Protein AF-A0A8S2MRS7-F1 (afdb_monomer_lite)

Secondary structure (DSSP, 8-state):
-PPP-------S------S--GGGGSEEEEEPTT--SHHHHHHHHHHHHHTT----EEEE-GGGBSSTT---B-TTT-HHHHHHHGGGGGS----S-STHHHHHHHHHHHHHHHHHHHHGGG--EEE-SEETTEE-S-TTTEEEEE----BSSTTHHHHHHHHHHHHHHTT-SEEE-BTT-SB--GGG-TTSS-HHHHHHHHHHHHHSSSEEE--TT---GGGT-HHHHHHHHHHHHHHHHHHHHHHHHHHHHHHHT---SS---SS------SS--EEEEEEETTEEEEEEE---S-HHHHHHHHHTT-

Radius of gyration: 21.1 Å; chains: 1; bounding box: 66×52×49 Å

Foldseek 3Di:
DDDDDDDDPDDDDPDPFQLFALLQLAEEEEQDPVAQAPVSVVVVCVVCVVLVADHSYYHYPQSQAPDRPPLHGDCVHYPVVNVLSVVVVVDDDDDDDDDPPVCQAVVLVVVQVVQCVRVNSNGADEEACDDPLDGDYDLLGHLEYENDFFALDLCRVLSQVVSQQSSQVVLRAFYAYAQSGAHACVVCDQQSHPLVSNLLSLLVQLLGLYHYHHHPSDCDQPVHHSVSSVSSRVSSVVSVVCSVVSRVSSSVCSVVVPGYPQHDDPDDDSDDDPPDFDQDFADDDPDTHGDGDHDDPPPVVVVVVVVVRD

Sequence (310 aa):
MQRLFILFCFFGQSLSSVPYAEWAHYHMVWLHNSHTNQADIQAMVNSYLENRISVGIVNIDFRWETNVNTFMFNPTGFLSAKEKLDEFRQKEVLDPEVTWLKSRTAYYNDSFQILRQLVGEEALIMSRPVDYDLDFSPHDIVFIGWVGDQRGTYDGPRKALRYMLESGRRHYVGFGSDIGGYDTDPNAGPLGRTKELFLRWTAVGALSSFMENSGDGEHFPWKFDKETTDIYRSWVNLRYTLVPYLYSEGTKVAIYRNGTLMQPCGDTEVLFSYAYFLPMLSKSGKNWRLIAIYRNDNRALNRRLIADFL

Structure (mmCIF, N/CA/C/O backbone):
data_AF-A0A8S2MRS7-F1
#
_entry.id   AF-A0A8S2MRS7-F1
#
loop_
_atom_site.group_PDB
_atom_site.id
_atom_site.type_symbol
_atom_site.label_atom_id
_atom_site.label_alt_id
_atom_site.label_comp_id
_atom_site.label_asym_id
_atom_site.label_entity_id
_atom_site.label_seq_id
_atom_site.pdbx_PDB_ins_code
_atom_site.Cartn_x
_atom_site.Cartn_y
_atom_site.Cartn_z
_atom_site.occupancy
_atom_site.B_iso_or_equiv
_atom_site.auth_seq_id
_atom_site.auth_comp_id
_atom_site.auth_asym_id
_atom_site.auth_atom_id
_atom_site.pdbx_PDB_model_num
ATOM 1 N N . MET A 1 1 ? -45.298 4.715 10.116 1.00 41.78 1 MET A N 1
ATOM 2 C CA . MET A 1 1 ? -43.874 4.739 10.521 1.00 41.78 1 MET A CA 1
ATOM 3 C C . MET A 1 1 ? -43.543 6.130 11.026 1.00 41.78 1 MET A C 1
ATOM 5 O O . MET A 1 1 ? -43.578 7.061 10.233 1.00 41.78 1 MET A O 1
ATOM 9 N N . GLN A 1 2 ? -43.275 6.289 12.320 1.00 30.81 2 GLN A N 1
ATOM 10 C CA . GLN A 1 2 ? -42.754 7.550 12.851 1.00 30.81 2 GLN A CA 1
ATOM 11 C C . GLN A 1 2 ? -41.251 7.605 12.552 1.00 30.81 2 GLN A C 1
ATOM 13 O O . GLN A 1 2 ? -40.520 6.680 12.899 1.00 30.81 2 GLN A O 1
ATOM 18 N N . ARG A 1 3 ? -40.801 8.644 11.842 1.00 39.28 3 ARG A N 1
ATOM 19 C CA . ARG A 1 3 ? -39.374 8.925 11.647 1.00 39.28 3 ARG A CA 1
ATOM 20 C C . ARG A 1 3 ? -38.951 9.891 12.745 1.00 39.28 3 ARG A C 1
ATOM 22 O O . ARG A 1 3 ? -39.481 10.995 12.818 1.00 39.28 3 ARG A O 1
ATOM 29 N N . LEU A 1 4 ? -38.037 9.451 13.603 1.00 30.78 4 LEU A N 1
ATOM 30 C CA . LEU A 1 4 ? -37.437 10.280 14.639 1.00 30.78 4 LEU A CA 1
ATOM 31 C C . LEU A 1 4 ? -36.298 11.086 14.007 1.00 30.78 4 LEU A C 1
ATOM 33 O O . LEU A 1 4 ? -35.340 10.510 13.496 1.00 30.78 4 LEU A O 1
ATOM 37 N N . PHE A 1 5 ? -36.428 12.408 14.013 1.00 30.70 5 PHE A N 1
ATOM 38 C CA . PHE A 1 5 ? -35.378 13.338 13.609 1.00 30.70 5 PHE A CA 1
ATOM 39 C C . PHE A 1 5 ? -34.823 13.955 14.895 1.00 30.70 5 PHE A C 1
ATOM 41 O O . PHE A 1 5 ? -35.538 14.693 15.571 1.00 30.70 5 PHE A O 1
ATOM 48 N N . ILE A 1 6 ? -33.592 13.609 15.277 1.00 41.16 6 ILE A N 1
ATOM 49 C CA . ILE A 1 6 ? -32.919 14.214 16.435 1.00 41.16 6 ILE A CA 1
ATOM 50 C C . ILE A 1 6 ? -31.916 15.228 15.895 1.00 41.16 6 ILE A C 1
ATOM 52 O O . ILE A 1 6 ? -30.893 14.857 15.324 1.00 41.16 6 ILE A O 1
ATOM 56 N N . LEU A 1 7 ? -32.230 16.512 16.055 1.00 33.16 7 LEU A N 1
ATOM 57 C CA . LEU A 1 7 ? -31.277 17.592 15.841 1.00 33.16 7 LEU A CA 1
ATOM 58 C C . LEU A 1 7 ? -30.390 17.679 17.088 1.00 33.16 7 LEU A C 1
ATOM 60 O O . LEU A 1 7 ? -30.849 18.104 18.146 1.00 33.16 7 LEU A O 1
ATOM 64 N N . PHE A 1 8 ? -29.133 17.255 16.984 1.00 41.81 8 PHE A N 1
ATOM 65 C CA . PHE A 1 8 ? -28.161 17.480 18.048 1.00 41.81 8 PHE A CA 1
ATOM 66 C C . PHE A 1 8 ? -27.574 18.889 17.908 1.00 41.81 8 PHE A C 1
ATOM 68 O O . PHE A 1 8 ? -26.705 19.131 17.075 1.00 41.81 8 PHE A O 1
ATOM 75 N N . CYS A 1 9 ? -28.044 19.827 18.732 1.00 36.25 9 CYS A N 1
ATOM 76 C CA . CYS A 1 9 ? -27.357 21.099 18.951 1.00 36.25 9 CYS A CA 1
ATOM 77 C C . CYS A 1 9 ? -26.198 20.859 19.927 1.00 36.25 9 CYS A C 1
ATOM 79 O O . CYS A 1 9 ? -26.376 20.940 21.142 1.00 36.25 9 CYS A O 1
ATOM 81 N N . PHE A 1 10 ? -25.017 20.514 19.411 1.00 38.84 10 PHE A N 1
ATOM 82 C CA . PHE A 1 10 ? -23.817 20.415 20.239 1.00 38.84 10 PHE A CA 1
ATOM 83 C C . PHE A 1 10 ? -23.319 21.820 20.591 1.00 38.84 10 PHE A C 1
ATOM 85 O O . PHE A 1 10 ? -22.721 22.510 19.768 1.00 38.84 10 PHE A O 1
ATOM 92 N N . PHE A 1 11 ? -23.542 22.242 21.834 1.00 45.84 11 PHE A N 1
ATOM 93 C CA . PHE A 1 11 ? -22.771 23.327 22.431 1.00 45.84 11 PHE A CA 1
ATOM 94 C C . PHE A 1 11 ? -21.402 22.769 22.828 1.00 45.84 11 PHE A C 1
ATOM 96 O O . PHE A 1 11 ? -21.288 22.086 23.838 1.00 45.84 11 PHE A O 1
ATOM 103 N N . GLY A 1 12 ? -20.393 23.019 21.987 1.00 44.94 12 GLY A N 1
ATOM 104 C CA . GLY A 1 12 ? -18.966 23.047 22.328 1.00 44.94 12 GLY A CA 1
ATOM 105 C C . GLY A 1 12 ? -18.458 22.074 23.398 1.00 44.94 12 GLY A C 1
ATOM 106 O O . GLY A 1 12 ? -17.788 22.506 24.329 1.00 44.94 12 GLY A O 1
ATOM 107 N N . GLN A 1 13 ? -18.717 20.775 23.263 1.00 41.88 13 GLN A N 1
ATOM 108 C CA . GLN A 1 13 ? -17.771 19.776 23.753 1.00 41.88 13 GLN A CA 1
ATOM 109 C C . GLN A 1 13 ? -16.940 19.350 22.551 1.00 41.88 13 GLN A C 1
ATOM 111 O O . GLN A 1 13 ? -17.507 18.941 21.535 1.00 41.88 13 GLN A O 1
ATOM 116 N N . SER A 1 14 ? -15.612 19.468 22.636 1.00 46.75 14 SER A N 1
ATOM 117 C CA . SER A 1 14 ? -14.754 18.791 21.669 1.00 46.75 14 SER A CA 1
ATOM 118 C C . SER A 1 14 ? -15.032 17.300 21.823 1.00 46.75 14 SER A C 1
ATOM 120 O O . SER A 1 14 ? -14.690 16.707 22.848 1.00 46.75 14 SER A O 1
ATOM 122 N N . LEU A 1 15 ? -15.705 16.702 20.842 1.00 49.03 15 LEU A N 1
ATOM 123 C CA . LEU A 1 15 ? -15.720 15.251 20.725 1.00 49.03 15 LEU A CA 1
ATOM 124 C C . LEU A 1 15 ? -14.259 14.801 20.743 1.00 49.03 15 LEU A C 1
ATOM 126 O O . LEU A 1 15 ? -13.426 15.424 20.081 1.00 49.03 15 LEU A O 1
ATOM 130 N N . SER A 1 16 ? -13.943 13.774 21.534 1.00 52.25 16 SER A N 1
ATOM 131 C CA . SER A 1 16 ? -12.617 13.170 21.478 1.00 52.25 16 SER A CA 1
ATOM 132 C C . SER A 1 16 ? -12.327 12.823 20.022 1.00 52.25 16 SER A C 1
ATOM 134 O O . SER A 1 16 ? -13.143 12.177 19.357 1.00 52.25 16 SER A O 1
ATOM 136 N N . SER A 1 17 ? -11.194 13.299 19.542 1.00 57.75 17 SER A N 1
ATOM 137 C CA . SER A 1 17 ? -10.612 12.951 18.257 1.00 57.75 17 SER A CA 1
ATOM 138 C C . SER A 1 17 ? -10.662 11.443 18.015 1.00 57.75 17 SER A C 1
ATOM 140 O O . SER A 1 17 ? -10.434 10.621 18.906 1.00 57.75 17 SER A O 1
ATOM 142 N N . VAL A 1 18 ? -11.007 11.061 16.789 1.00 60.56 18 VAL A N 1
ATOM 143 C CA . VAL A 1 18 ? -10.977 9.656 16.393 1.00 60.56 18 VAL A CA 1
ATOM 144 C C . VAL A 1 18 ? -9.506 9.259 16.232 1.00 60.56 18 VAL A C 1
ATOM 146 O O . VAL A 1 18 ? -8.784 9.946 15.514 1.00 60.56 18 VAL A O 1
ATOM 149 N N . PRO A 1 19 ? -9.036 8.147 16.821 1.00 70.00 19 PRO A N 1
ATOM 150 C CA . PRO A 1 19 ? -7.633 7.736 16.736 1.00 70.00 19 PRO A CA 1
ATOM 151 C C . PRO A 1 19 ? -7.259 7.145 15.361 1.00 70.00 19 PRO A C 1
ATOM 153 O O . PRO A 1 19 ? -6.321 6.365 15.252 1.00 70.00 19 PRO A O 1
ATOM 156 N N . TYR A 1 20 ? -8.009 7.471 14.310 1.00 80.00 20 TYR A N 1
ATOM 157 C CA . TYR A 1 20 ? -7.933 6.840 13.002 1.00 80.00 20 TYR A CA 1
ATOM 158 C C . TYR A 1 20 ? -7.981 7.907 11.914 1.00 80.00 20 TYR A C 1
ATOM 160 O O . TYR A 1 20 ? -8.897 8.727 11.908 1.00 80.00 20 TYR A O 1
ATOM 168 N N . ALA A 1 21 ? -7.007 7.881 11.009 1.00 84.88 21 ALA A N 1
ATOM 169 C CA . ALA A 1 21 ? -6.818 8.904 9.992 1.00 84.88 21 ALA A CA 1
ATOM 170 C C . ALA A 1 21 ? -7.412 8.493 8.638 1.00 84.88 21 ALA A C 1
ATOM 172 O O . ALA A 1 21 ? -7.187 7.379 8.164 1.00 84.88 21 ALA A O 1
ATOM 173 N N . GLU A 1 22 ? -8.131 9.406 7.978 1.00 87.44 22 GLU A N 1
ATOM 174 C CA . GLU A 1 22 ? -8.693 9.169 6.637 1.00 87.44 22 GLU A CA 1
ATOM 175 C C . GLU A 1 22 ? -7.591 8.942 5.602 1.00 87.44 22 GLU A C 1
ATOM 177 O O . GLU A 1 22 ? -7.686 8.034 4.769 1.00 87.44 22 GLU A O 1
ATOM 182 N N . TRP A 1 23 ? -6.512 9.727 5.693 1.00 87.44 23 TRP A N 1
ATOM 183 C CA . TRP A 1 23 ? -5.415 9.685 4.731 1.00 87.44 23 TRP A CA 1
ATOM 184 C C . TRP A 1 23 ? -4.724 8.324 4.682 1.00 87.44 23 TRP A C 1
ATOM 186 O O . TRP A 1 23 ? -4.182 7.978 3.638 1.00 87.44 23 TRP A O 1
ATOM 196 N N . ALA A 1 24 ? -4.823 7.516 5.744 1.00 88.50 24 ALA A N 1
ATOM 197 C CA . ALA A 1 24 ? -4.295 6.153 5.820 1.00 88.50 24 ALA A CA 1
ATOM 198 C C . ALA A 1 24 ? -4.874 5.218 4.743 1.00 88.50 24 ALA A C 1
ATOM 200 O O . ALA A 1 24 ? -4.333 4.147 4.461 1.00 88.50 24 ALA A O 1
ATOM 201 N N . HIS A 1 25 ? -5.990 5.621 4.132 1.00 91.19 25 HIS A N 1
ATOM 202 C CA . HIS A 1 25 ? -6.618 4.904 3.041 1.00 91.19 25 HIS A CA 1
ATOM 203 C C . HIS A 1 25 ? -6.275 5.430 1.653 1.00 91.19 25 HIS A C 1
ATOM 205 O O . HIS A 1 25 ? -6.741 4.839 0.676 1.00 91.19 25 HIS A O 1
ATOM 211 N N . TYR A 1 26 ? -5.487 6.489 1.517 1.00 91.38 26 TYR A N 1
ATOM 212 C CA . TYR A 1 26 ? -5.070 6.949 0.202 1.00 91.38 26 TYR A CA 1
ATOM 213 C C . TYR A 1 26 ? -4.056 6.010 -0.444 1.00 91.38 26 TYR A C 1
ATOM 215 O O . TYR A 1 26 ? -3.472 5.134 0.191 1.00 91.38 26 TYR A O 1
ATOM 223 N N . HIS A 1 27 ? -3.893 6.175 -1.754 1.00 94.88 27 HIS A N 1
ATOM 224 C CA . HIS A 1 27 ? -2.891 5.446 -2.509 1.00 94.88 27 HIS A CA 1
ATOM 225 C C . HIS A 1 27 ? -1.489 5.859 -2.040 1.00 94.88 27 HIS A C 1
ATOM 227 O O . HIS A 1 27 ? -1.129 7.042 -2.094 1.00 94.88 27 HIS A O 1
ATOM 233 N N . MET A 1 28 ? -0.735 4.869 -1.572 1.00 93.38 28 MET A N 1
ATOM 234 C CA . MET A 1 28 ? 0.630 5.001 -1.089 1.00 93.38 28 MET A CA 1
ATOM 235 C C . MET A 1 28 ? 1.618 4.547 -2.157 1.00 93.38 28 MET A C 1
ATOM 237 O O . MET A 1 28 ? 1.405 3.549 -2.847 1.00 93.38 28 MET A O 1
ATOM 241 N N . VAL A 1 29 ? 2.705 5.293 -2.291 1.00 89.56 29 VAL A N 1
ATOM 242 C CA . VAL A 1 29 ? 3.812 4.954 -3.182 1.00 89.56 29 VAL A CA 1
ATOM 243 C C . VAL A 1 29 ? 5.098 5.000 -2.384 1.00 89.56 29 VAL A C 1
ATOM 245 O O . VAL A 1 29 ? 5.305 5.910 -1.582 1.00 89.56 29 VAL A O 1
ATOM 248 N N . TRP A 1 30 ? 5.954 4.014 -2.584 1.00 90.44 30 TRP A N 1
ATOM 249 C CA . TRP A 1 30 ? 7.210 3.915 -1.862 1.00 90.44 30 TRP A CA 1
ATOM 250 C C . TRP A 1 30 ? 8.374 4.387 -2.723 1.00 90.44 30 TRP A C 1
ATOM 252 O O . TRP A 1 30 ? 8.488 4.020 -3.895 1.00 90.44 30 TRP A O 1
ATOM 262 N N . LEU A 1 31 ? 9.227 5.220 -2.130 1.00 82.25 31 LEU A N 1
ATOM 263 C CA . LEU A 1 31 ? 10.460 5.669 -2.751 1.00 82.25 31 LEU A CA 1
ATOM 264 C C . LEU A 1 31 ? 11.511 4.567 -2.622 1.00 82.25 31 LEU A C 1
ATOM 266 O O . LEU A 1 31 ? 11.910 4.224 -1.511 1.00 82.25 31 LEU A O 1
ATOM 270 N N . HIS A 1 32 ? 11.988 4.049 -3.754 1.00 85.56 32 HIS A N 1
ATOM 271 C CA . HIS A 1 32 ? 12.956 2.962 -3.730 1.00 85.56 32 HIS A CA 1
ATOM 272 C C . HIS A 1 32 ? 14.267 3.350 -3.037 1.00 85.56 32 HIS A C 1
ATOM 274 O O . HIS A 1 32 ? 14.761 4.458 -3.202 1.00 85.56 32 HIS A O 1
ATOM 280 N N . ASN A 1 33 ? 14.872 2.408 -2.309 1.00 81.19 33 ASN A N 1
ATOM 281 C CA . ASN A 1 33 ? 16.068 2.605 -1.475 1.00 81.19 33 ASN A CA 1
ATOM 282 C C . ASN A 1 33 ? 17.327 3.125 -2.196 1.00 81.19 33 ASN A C 1
ATOM 284 O O . ASN A 1 33 ? 18.303 3.508 -1.543 1.00 81.19 33 ASN A O 1
ATOM 288 N N . SER A 1 34 ? 17.333 3.115 -3.531 1.00 81.50 34 SER A N 1
ATOM 289 C CA . SER A 1 34 ? 18.362 3.751 -4.368 1.00 81.50 34 SER A CA 1
ATOM 290 C C . SER A 1 34 ? 18.188 5.264 -4.510 1.00 81.50 34 SER A C 1
ATOM 292 O O . SER A 1 34 ? 19.093 5.931 -5.004 1.00 81.50 34 SER A O 1
ATOM 294 N N . HIS A 1 35 ? 17.041 5.792 -4.101 1.00 79.56 35 HIS A N 1
ATOM 295 C CA . HIS A 1 35 ? 16.676 7.197 -4.122 1.00 79.56 35 HIS A CA 1
ATOM 296 C C . HIS A 1 35 ? 16.647 7.718 -2.692 1.00 79.56 35 HIS A C 1
ATOM 298 O O . HIS A 1 35 ? 16.137 7.065 -1.784 1.00 79.56 35 HIS A O 1
ATOM 304 N N . THR A 1 36 ? 17.244 8.881 -2.461 1.00 75.44 36 THR A N 1
ATOM 305 C CA . THR A 1 36 ? 17.566 9.313 -1.093 1.00 75.44 36 THR A CA 1
ATOM 306 C C . THR A 1 36 ? 17.338 10.797 -0.866 1.00 75.44 36 THR A C 1
ATOM 308 O O . THR A 1 36 ? 17.888 11.349 0.088 1.00 75.44 36 THR A O 1
ATOM 311 N N . ASN A 1 37 ? 16.612 11.480 -1.754 1.00 72.44 37 ASN A N 1
ATOM 312 C CA . ASN A 1 37 ? 16.430 12.918 -1.622 1.00 72.44 37 ASN A CA 1
ATOM 313 C C . ASN A 1 37 ? 15.044 13.441 -2.033 1.00 72.44 37 ASN A C 1
ATOM 315 O O . ASN A 1 37 ? 14.223 12.753 -2.640 1.00 72.44 37 ASN A O 1
ATOM 319 N N . GLN A 1 38 ? 14.798 14.710 -1.696 1.00 72.31 38 GLN A N 1
ATOM 320 C CA . GLN A 1 38 ? 13.551 15.418 -2.001 1.00 72.31 38 GLN A CA 1
ATOM 321 C C . GLN A 1 38 ? 13.251 15.503 -3.508 1.00 72.31 38 GLN A C 1
ATOM 323 O O . GLN A 1 38 ? 12.084 15.473 -3.902 1.00 72.31 38 GLN A O 1
ATOM 328 N N . ALA A 1 39 ? 14.279 15.627 -4.353 1.00 74.94 39 ALA A N 1
ATOM 329 C CA . ALA A 1 39 ? 14.097 15.688 -5.799 1.00 74.94 39 ALA A CA 1
ATOM 330 C C . ALA A 1 39 ? 13.624 14.338 -6.356 1.00 74.94 39 ALA A C 1
ATOM 332 O O . ALA A 1 39 ? 12.768 14.328 -7.238 1.00 74.94 39 ALA A O 1
ATOM 333 N N . ASP A 1 40 ? 14.093 13.219 -5.796 1.00 80.88 40 ASP A N 1
ATOM 334 C CA . ASP A 1 40 ? 13.612 11.887 -6.162 1.00 80.88 40 ASP A CA 1
ATOM 335 C C . ASP A 1 40 ? 12.127 11.707 -5.810 1.00 80.88 40 ASP A C 1
ATOM 337 O O . ASP A 1 40 ? 11.349 11.233 -6.640 1.00 80.88 40 ASP A O 1
ATOM 341 N N . ILE A 1 41 ? 11.701 12.155 -4.618 1.00 76.06 41 ILE A N 1
ATOM 342 C CA . ILE A 1 41 ? 10.277 12.166 -4.238 1.00 76.06 41 ILE A CA 1
ATOM 343 C C . ILE A 1 41 ? 9.472 12.970 -5.253 1.00 76.06 41 ILE A C 1
ATOM 345 O O . ILE A 1 41 ? 8.458 12.493 -5.762 1.00 76.06 41 ILE A O 1
ATOM 349 N N . GLN A 1 42 ? 9.920 14.192 -5.554 1.00 77.06 42 GLN A N 1
ATOM 350 C CA . GLN A 1 42 ? 9.208 15.069 -6.474 1.00 77.06 42 GLN A CA 1
ATOM 351 C C . GLN A 1 42 ? 9.119 14.453 -7.874 1.00 77.06 42 GLN A C 1
ATOM 353 O O . GLN A 1 42 ? 8.058 14.506 -8.490 1.00 77.06 42 GLN A O 1
ATOM 358 N N . ALA A 1 43 ? 10.197 13.837 -8.364 1.00 83.38 43 ALA A N 1
ATOM 359 C CA . ALA A 1 43 ? 10.231 13.166 -9.658 1.00 83.38 43 ALA A CA 1
ATOM 360 C C . ALA A 1 43 ? 9.279 11.960 -9.707 1.00 83.38 43 ALA A C 1
ATOM 362 O O . ALA A 1 43 ? 8.514 11.816 -10.666 1.00 83.38 43 ALA A O 1
ATOM 363 N N . MET A 1 44 ? 9.269 11.128 -8.661 1.00 88.38 44 MET A N 1
ATOM 364 C CA . MET A 1 44 ? 8.353 9.993 -8.548 1.00 88.38 44 MET A CA 1
ATOM 365 C C . MET A 1 44 ? 6.893 10.462 -8.517 1.00 88.38 44 MET A C 1
ATOM 367 O O . MET A 1 44 ? 6.073 9.979 -9.300 1.00 88.38 44 MET A O 1
ATOM 371 N N . VAL A 1 45 ? 6.561 11.432 -7.659 1.00 81.75 45 VAL A N 1
ATOM 372 C CA . VAL A 1 45 ? 5.201 11.987 -7.554 1.00 81.75 45 VAL A CA 1
ATOM 373 C C . VAL A 1 45 ? 4.769 12.614 -8.878 1.00 81.75 45 VAL A C 1
ATOM 375 O O . VAL A 1 45 ? 3.675 12.317 -9.357 1.00 81.75 45 VAL A O 1
ATOM 378 N N . ASN A 1 46 ? 5.627 13.411 -9.520 1.00 83.81 46 ASN A N 1
ATOM 379 C CA . ASN A 1 46 ? 5.335 13.996 -10.829 1.00 83.81 46 ASN A CA 1
ATOM 380 C C . ASN A 1 46 ? 5.054 12.916 -11.877 1.00 83.81 46 ASN A C 1
ATOM 382 O O . ASN A 1 46 ? 4.077 13.036 -12.609 1.00 83.81 46 ASN A O 1
ATOM 386 N N . SER A 1 47 ? 5.822 11.823 -11.889 1.00 93.44 47 SER A N 1
ATOM 387 C CA . SER A 1 47 ? 5.601 10.706 -12.817 1.00 93.44 47 SER A CA 1
ATOM 388 C C . SER A 1 47 ? 4.221 10.060 -12.628 1.00 93.44 47 SER A C 1
ATOM 390 O O . SER A 1 47 ? 3.534 9.762 -13.609 1.00 93.44 47 SER A O 1
ATOM 392 N N . TYR A 1 48 ? 3.759 9.890 -11.383 1.00 92.12 48 TYR A N 1
ATOM 393 C CA . TYR A 1 48 ? 2.389 9.434 -11.109 1.00 92.12 48 TYR A CA 1
ATOM 394 C C . TYR A 1 48 ? 1.342 10.437 -11.620 1.00 92.12 48 TYR A C 1
ATOM 396 O O . TYR A 1 48 ? 0.395 10.041 -12.309 1.00 92.12 48 TYR A O 1
ATOM 404 N N . LEU A 1 49 ? 1.527 11.731 -11.339 1.00 88.00 49 LEU A N 1
ATOM 405 C CA . LEU A 1 49 ? 0.598 12.792 -11.742 1.00 88.00 49 LEU A CA 1
ATOM 406 C C . LEU A 1 49 ? 0.514 12.957 -13.268 1.00 88.00 49 LEU A C 1
ATOM 408 O O . LEU A 1 49 ? -0.584 13.090 -13.810 1.00 88.00 49 LEU A O 1
ATOM 412 N N . GLU A 1 50 ? 1.638 12.868 -13.979 1.00 94.19 50 GLU A N 1
ATOM 413 C CA . GLU A 1 50 ? 1.714 12.879 -15.447 1.00 94.19 50 GLU A CA 1
ATOM 414 C C . GLU A 1 50 ? 0.950 11.698 -16.064 1.00 94.19 50 GLU A C 1
ATOM 416 O O . GLU A 1 50 ? 0.247 11.850 -17.066 1.00 94.19 50 GLU A O 1
ATOM 421 N N . ASN A 1 51 ? 0.993 10.533 -15.409 1.00 96.00 51 ASN A N 1
ATOM 422 C CA . ASN A 1 51 ? 0.208 9.350 -15.774 1.00 96.00 51 ASN A CA 1
ATOM 423 C C . ASN A 1 51 ? -1.254 9.397 -15.282 1.00 96.00 51 ASN A C 1
ATOM 425 O O . ASN A 1 51 ? -2.021 8.445 -15.497 1.00 96.00 51 ASN A O 1
ATOM 429 N N . ARG A 1 52 ? -1.666 10.523 -14.680 1.00 95.62 52 ARG A N 1
ATOM 430 C CA . ARG A 1 52 ? -3.001 10.788 -14.118 1.00 95.62 52 ARG A CA 1
ATOM 431 C C . ARG A 1 52 ? -3.383 9.833 -12.988 1.00 95.62 52 ARG A C 1
ATOM 433 O O . ARG A 1 52 ? -4.546 9.462 -12.860 1.00 95.62 52 ARG A O 1
ATOM 440 N N . ILE A 1 53 ? -2.408 9.404 -12.198 1.00 92.50 53 ILE A N 1
ATOM 441 C CA . ILE A 1 53 ? -2.608 8.546 -11.032 1.00 92.50 53 ILE A CA 1
ATOM 442 C C . ILE A 1 53 ? -2.420 9.404 -9.780 1.00 92.50 53 ILE A C 1
ATOM 444 O O . ILE A 1 53 ? -1.362 9.992 -9.573 1.00 92.50 53 ILE A O 1
ATOM 448 N N . SER A 1 54 ? -3.453 9.484 -8.945 1.00 88.94 54 SER A N 1
ATOM 449 C CA . SER A 1 54 ? -3.398 10.221 -7.680 1.00 88.94 54 SER A CA 1
ATOM 450 C C . SER A 1 54 ? -2.452 9.550 -6.682 1.00 88.94 54 SER A C 1
ATOM 452 O O . SER A 1 54 ? -2.427 8.325 -6.574 1.00 88.94 54 SER A O 1
ATOM 454 N N . VAL A 1 55 ? -1.707 10.355 -5.926 1.00 83.25 55 VAL A N 1
ATOM 455 C CA . VAL A 1 55 ? -0.834 9.919 -4.827 1.00 83.25 55 VAL A CA 1
ATOM 456 C C . VAL A 1 55 ? -1.277 10.647 -3.568 1.00 83.25 55 VAL A C 1
ATOM 458 O O . VAL A 1 55 ? -1.439 11.865 -3.600 1.00 83.25 55 VAL A O 1
ATOM 461 N N . GLY A 1 56 ? -1.496 9.914 -2.477 1.00 79.25 56 GLY A N 1
ATOM 462 C CA . GLY A 1 56 ? -1.845 10.510 -1.186 1.00 79.25 56 GLY A CA 1
ATOM 463 C C . GLY A 1 56 ? -0.785 10.321 -0.110 1.00 79.25 56 GLY A C 1
ATOM 464 O O . GLY A 1 56 ? -0.716 11.145 0.794 1.00 79.25 56 GLY A O 1
ATOM 465 N N . ILE A 1 57 ? 0.045 9.279 -0.213 1.00 86.19 57 ILE A N 1
ATOM 466 C CA . ILE A 1 57 ? 1.118 8.999 0.747 1.00 86.19 57 ILE A CA 1
ATOM 467 C C . ILE A 1 57 ? 2.403 8.674 -0.015 1.00 86.19 57 ILE A C 1
ATOM 469 O O . ILE A 1 57 ? 2.376 7.916 -0.985 1.00 86.19 57 ILE A O 1
ATOM 473 N N . VAL A 1 58 ? 3.525 9.218 0.455 1.00 79.50 58 VAL A N 1
ATOM 474 C CA . VAL A 1 58 ? 4.867 8.793 0.049 1.00 79.50 58 VAL A CA 1
ATOM 475 C C . VAL A 1 58 ? 5.518 8.091 1.235 1.00 79.50 58 VAL A C 1
ATOM 477 O O . VAL A 1 58 ? 5.697 8.703 2.286 1.00 79.50 58 VAL A O 1
ATOM 480 N N . ASN A 1 59 ? 5.858 6.819 1.061 1.00 84.38 59 ASN A N 1
ATOM 481 C CA . ASN A 1 59 ? 6.619 6.042 2.029 1.00 84.38 59 ASN A CA 1
ATOM 482 C C . ASN A 1 59 ? 8.121 6.236 1.753 1.00 84.38 59 ASN A C 1
ATOM 484 O O . ASN A 1 59 ? 8.591 5.966 0.645 1.00 84.38 59 ASN A O 1
ATOM 488 N N . ILE A 1 60 ? 8.850 6.758 2.744 1.00 75.25 60 ILE A N 1
ATOM 489 C CA . ILE A 1 60 ? 10.296 6.999 2.687 1.00 75.25 60 ILE A CA 1
ATOM 490 C C . ILE A 1 60 ? 10.957 6.014 3.651 1.00 75.25 60 ILE A C 1
ATOM 492 O O . ILE A 1 60 ? 10.795 6.123 4.865 1.00 75.25 60 ILE A O 1
ATOM 496 N N . ASP A 1 61 ? 11.704 5.065 3.101 1.00 75.94 61 ASP A N 1
ATOM 497 C CA . ASP A 1 61 ? 12.421 4.044 3.868 1.00 75.94 61 ASP A CA 1
ATOM 498 C C . ASP A 1 61 ? 13.659 4.622 4.591 1.00 75.94 61 ASP A C 1
ATOM 500 O O . ASP A 1 61 ? 13.977 5.805 4.456 1.00 75.94 61 ASP A O 1
ATOM 504 N N . PHE A 1 62 ? 14.406 3.785 5.316 1.00 68.88 62 PHE A N 1
ATOM 505 C CA . PHE A 1 62 ? 15.510 4.099 6.242 1.00 68.88 62 PHE A CA 1
ATOM 506 C C . PHE A 1 62 ? 16.589 5.095 5.757 1.00 68.88 62 PHE A C 1
ATOM 508 O O . PHE A 1 62 ? 17.401 5.566 6.546 1.00 68.88 62 PHE A O 1
ATOM 515 N N . ARG A 1 63 ? 16.654 5.440 4.467 1.00 67.75 63 ARG A N 1
ATOM 516 C CA . ARG A 1 63 ? 17.637 6.381 3.896 1.00 67.75 63 ARG A CA 1
ATOM 517 C C . ARG A 1 63 ? 17.415 7.849 4.284 1.00 67.75 63 ARG A C 1
ATOM 519 O O . ARG A 1 63 ? 18.283 8.679 4.000 1.00 67.75 63 ARG A O 1
ATOM 526 N N . TRP A 1 64 ? 16.286 8.182 4.916 1.00 63.25 64 TRP A N 1
ATOM 527 C CA . TRP A 1 64 ? 16.042 9.518 5.477 1.00 63.25 64 TRP A CA 1
ATOM 528 C C . TRP A 1 64 ? 16.945 9.842 6.673 1.00 63.25 64 TRP A C 1
ATOM 530 O O . TRP A 1 64 ? 17.190 11.017 6.950 1.00 63.25 64 TRP A O 1
ATOM 540 N N . GLU A 1 65 ? 17.482 8.828 7.349 1.00 63.19 65 GLU A N 1
ATOM 541 C CA . GLU A 1 65 ? 18.416 8.976 8.463 1.00 63.19 65 GLU A CA 1
ATOM 542 C C . GLU A 1 65 ? 19.868 8.671 8.060 1.00 63.19 65 GLU A C 1
ATOM 544 O O . GLU A 1 65 ? 20.159 8.058 7.034 1.00 63.19 65 GLU A O 1
ATOM 549 N N . THR A 1 66 ? 20.814 9.156 8.865 1.00 64.19 66 THR A N 1
ATOM 550 C CA . THR A 1 66 ? 22.258 8.976 8.651 1.00 64.19 66 THR A CA 1
ATOM 551 C C . THR A 1 66 ? 22.702 7.527 8.835 1.00 64.19 66 THR A C 1
ATOM 553 O O . THR A 1 66 ? 23.608 7.084 8.138 1.00 64.19 66 THR A O 1
ATOM 556 N N . ASN A 1 67 ? 22.062 6.799 9.751 1.00 63.62 67 ASN A N 1
ATOM 557 C CA . ASN A 1 67 ? 22.195 5.361 9.976 1.00 63.62 67 ASN A CA 1
ATOM 558 C C . ASN A 1 67 ? 20.870 4.829 10.536 1.00 63.62 67 ASN A C 1
ATOM 560 O O . ASN A 1 67 ? 20.126 5.595 11.147 1.00 63.62 67 ASN A O 1
ATOM 564 N N . VAL A 1 68 ? 20.624 3.527 10.375 1.00 61.88 68 VAL A N 1
ATOM 565 C CA . VAL A 1 68 ? 19.388 2.864 10.819 1.00 61.88 68 VAL A CA 1
ATOM 566 C C . VAL A 1 68 ? 19.141 3.086 12.318 1.00 61.88 68 VAL A C 1
ATOM 568 O O . VAL A 1 68 ? 20.025 2.817 13.133 1.00 61.88 68 VAL A O 1
ATOM 571 N N . ASN A 1 69 ? 17.933 3.530 12.667 1.00 61.50 69 ASN A N 1
ATOM 572 C CA . ASN A 1 69 ? 17.444 3.802 14.022 1.00 61.50 69 ASN A CA 1
ATOM 573 C C . ASN A 1 69 ? 18.246 4.857 14.800 1.00 61.50 69 ASN A C 1
ATOM 575 O O . ASN A 1 69 ? 18.339 4.793 16.026 1.00 61.50 69 ASN A O 1
ATOM 579 N N . THR A 1 70 ? 18.831 5.837 14.111 1.00 61.66 70 THR A N 1
ATOM 580 C CA . THR A 1 70 ? 19.513 6.954 14.784 1.00 61.66 70 THR A CA 1
ATOM 581 C C . THR A 1 70 ? 18.609 8.152 15.001 1.00 61.66 70 THR A C 1
ATOM 583 O O . THR A 1 70 ? 18.970 9.034 15.780 1.00 61.66 70 THR A O 1
ATOM 586 N N . PHE A 1 71 ? 17.481 8.231 14.280 1.00 62.09 71 PHE A N 1
ATOM 587 C CA . PHE A 1 71 ? 16.625 9.424 14.225 1.00 62.09 71 PHE A CA 1
ATOM 588 C C . PHE A 1 71 ? 17.397 10.697 13.836 1.00 62.09 71 PHE A C 1
ATOM 590 O O . PHE A 1 71 ? 16.923 11.822 13.995 1.00 62.09 71 PHE A O 1
ATOM 597 N N . MET A 1 72 ? 18.616 10.532 13.315 1.00 60.72 72 MET A N 1
ATOM 598 C CA . MET A 1 72 ? 19.462 11.618 12.873 1.00 60.72 72 MET A CA 1
ATOM 599 C C . MET A 1 72 ? 19.252 11.787 11.394 1.00 60.72 72 MET A C 1
ATOM 601 O O . MET A 1 72 ? 19.679 10.965 10.591 1.00 60.72 72 MET A O 1
ATOM 605 N N . PHE A 1 73 ? 18.610 12.884 11.053 1.00 63.41 73 PHE A N 1
ATOM 606 C CA . PHE A 1 73 ? 18.231 13.178 9.698 1.00 63.41 73 PHE A CA 1
ATOM 607 C C . PHE A 1 73 ? 19.438 13.311 8.760 1.00 63.41 73 PHE A C 1
ATOM 609 O O . PHE A 1 73 ? 20.408 13.997 9.093 1.00 63.41 73 PHE A O 1
ATOM 616 N N . ASN A 1 74 ? 19.384 12.682 7.583 1.00 64.56 74 ASN A N 1
ATOM 617 C CA . ASN A 1 74 ? 20.454 12.752 6.598 1.00 64.56 74 ASN A CA 1
ATOM 618 C C . ASN A 1 74 ? 20.545 14.182 6.023 1.00 64.56 74 ASN A C 1
ATOM 620 O O . ASN A 1 74 ? 19.644 14.618 5.294 1.00 64.56 74 ASN A O 1
ATOM 624 N N . PRO A 1 75 ? 21.621 14.936 6.327 1.00 63.03 75 PRO A N 1
ATOM 625 C CA . PRO A 1 75 ? 21.698 16.360 6.020 1.00 63.03 75 PRO A CA 1
ATOM 626 C C . PRO A 1 75 ? 21.837 16.657 4.523 1.00 63.03 75 PRO A C 1
ATOM 628 O O . PRO A 1 75 ? 21.692 17.813 4.140 1.00 63.03 75 PRO A O 1
ATOM 631 N N . THR A 1 76 ? 22.118 15.661 3.679 1.00 68.12 76 THR A N 1
ATOM 632 C CA . THR A 1 76 ? 22.253 15.843 2.225 1.00 68.12 76 THR A CA 1
ATOM 633 C C . THR A 1 76 ? 20.996 15.459 1.442 1.00 68.12 76 THR A C 1
ATOM 635 O O . THR A 1 76 ? 20.870 15.861 0.289 1.00 68.12 76 THR A O 1
ATOM 638 N N . GLY A 1 77 ? 20.061 14.713 2.043 1.00 61.78 77 GLY A N 1
ATOM 639 C CA . GLY A 1 77 ? 18.908 14.145 1.333 1.00 61.78 77 GLY A CA 1
ATOM 640 C C . GLY A 1 77 ? 17.635 14.993 1.380 1.00 61.78 77 GLY A C 1
ATOM 641 O O . GLY A 1 77 ? 16.998 15.237 0.356 1.00 61.78 77 GLY A O 1
ATOM 642 N N . PHE A 1 78 ? 17.237 15.468 2.559 1.00 60.69 78 PHE A N 1
ATOM 643 C CA . PHE A 1 78 ? 15.853 15.924 2.767 1.00 60.69 78 PHE A CA 1
ATOM 644 C C . PHE A 1 78 ? 15.774 17.191 3.658 1.00 60.69 78 PHE A C 1
ATOM 646 O O . PHE A 1 78 ? 15.106 17.242 4.692 1.00 60.69 78 PHE A O 1
ATOM 653 N N . LEU A 1 79 ? 16.497 18.236 3.254 1.00 55.22 79 LEU A N 1
ATOM 654 C CA . LEU A 1 79 ? 16.797 19.456 4.025 1.00 55.22 79 LEU A CA 1
ATOM 655 C C . LEU A 1 79 ? 15.620 20.101 4.797 1.00 55.22 79 LEU A C 1
ATOM 657 O O . LEU A 1 79 ? 15.848 20.621 5.884 1.00 55.22 79 LEU A O 1
ATOM 661 N N . SER A 1 80 ? 14.380 20.041 4.301 1.00 55.41 80 SER A N 1
ATOM 662 C CA . SER A 1 80 ? 13.205 20.661 4.943 1.00 55.41 80 SER A CA 1
ATOM 663 C C . SER A 1 80 ? 12.588 19.851 6.092 1.00 55.41 80 SER A C 1
ATOM 665 O O . SER A 1 80 ? 11.917 20.412 6.954 1.00 55.41 80 SER A O 1
ATOM 667 N N . ALA A 1 81 ? 12.775 18.528 6.122 1.00 53.84 81 ALA A N 1
ATOM 668 C CA . ALA A 1 81 ? 12.287 17.690 7.224 1.00 53.84 81 ALA A CA 1
ATOM 669 C C . ALA A 1 81 ? 13.224 17.753 8.443 1.00 53.84 81 ALA A C 1
ATOM 671 O O . ALA A 1 81 ? 12.766 17.633 9.578 1.00 53.84 81 ALA A O 1
ATOM 672 N N . LYS A 1 82 ? 14.508 18.061 8.211 1.00 48.53 82 LYS A N 1
ATOM 673 C CA . LYS A 1 82 ? 15.505 18.347 9.249 1.00 48.53 82 LYS A CA 1
ATOM 674 C C . LYS A 1 82 ? 15.084 19.502 10.167 1.00 48.53 82 LYS A C 1
ATOM 676 O O . LYS A 1 82 ? 15.143 19.352 11.378 1.00 48.53 82 LYS A O 1
ATOM 681 N N . GLU A 1 83 ? 14.608 20.616 9.606 1.00 53.56 83 GLU A N 1
ATOM 682 C CA . GLU A 1 83 ? 14.218 21.807 10.384 1.00 53.56 83 GLU A CA 1
ATOM 683 C C . GLU A 1 83 ? 13.050 21.530 11.341 1.00 53.56 83 GLU A C 1
ATOM 685 O O . GLU A 1 83 ? 13.026 22.056 12.449 1.00 53.56 83 GLU A O 1
ATOM 690 N N . LYS A 1 84 ? 12.109 20.662 10.941 1.00 51.00 84 LYS A N 1
ATOM 691 C CA . LYS A 1 84 ? 11.002 20.222 11.802 1.00 51.00 84 LYS A CA 1
ATOM 692 C C . LYS A 1 84 ? 11.441 19.198 12.850 1.00 51.00 84 LYS A C 1
ATOM 694 O O . LYS A 1 84 ? 10.846 19.150 13.915 1.00 51.00 84 LYS A O 1
ATOM 699 N N . LEU A 1 85 ? 12.457 18.381 12.560 1.00 48.47 85 LEU A N 1
ATOM 700 C CA . LEU A 1 85 ? 12.945 17.323 13.454 1.00 48.47 85 LEU A CA 1
ATOM 701 C C . LEU A 1 85 ? 14.052 17.786 14.425 1.00 48.47 85 LEU A C 1
ATOM 703 O O . LEU A 1 85 ? 14.244 17.173 15.470 1.00 48.47 85 LEU A O 1
ATOM 707 N N . ASP A 1 86 ? 14.758 18.883 14.150 1.00 48.12 86 ASP A N 1
ATOM 708 C CA . ASP A 1 86 ? 15.770 19.436 15.065 1.00 48.12 86 ASP A CA 1
ATOM 709 C C . ASP A 1 86 ? 15.151 19.976 16.380 1.00 48.12 86 ASP A C 1
ATOM 711 O O . ASP A 1 86 ? 15.839 20.066 17.398 1.00 48.12 86 ASP A O 1
ATOM 715 N N . GLU A 1 87 ? 13.833 20.214 16.413 1.00 45.62 87 GLU A N 1
ATOM 716 C CA . GLU A 1 87 ? 13.053 20.521 17.626 1.00 45.62 87 GLU A CA 1
ATOM 717 C C . GLU A 1 87 ? 13.030 19.343 18.638 1.00 45.62 87 GLU A C 1
ATOM 719 O O . GLU A 1 87 ? 12.825 19.535 19.837 1.00 45.62 87 GLU A O 1
ATOM 724 N N . PHE A 1 88 ? 13.332 18.118 18.187 1.00 46.06 88 PHE A N 1
ATOM 725 C CA . PHE A 1 88 ? 13.234 16.872 18.963 1.00 46.06 88 PHE A CA 1
ATOM 726 C C . PHE A 1 88 ? 14.485 16.487 19.732 1.00 46.06 88 PHE A C 1
ATOM 728 O O . PHE A 1 88 ? 14.424 15.671 20.649 1.00 46.06 88 PHE A O 1
ATOM 735 N N . ARG A 1 89 ? 15.625 17.098 19.405 1.00 47.44 89 ARG A N 1
ATOM 736 C CA . ARG A 1 89 ? 16.905 16.816 20.068 1.00 47.44 89 ARG A CA 1
ATOM 737 C C . ARG A 1 89 ? 16.977 17.309 21.516 1.00 47.44 89 ARG A C 1
ATOM 739 O O . ARG A 1 89 ? 17.959 17.029 22.191 1.00 47.44 89 ARG A O 1
ATOM 746 N N . GLN A 1 90 ? 15.962 18.022 22.010 1.00 45.59 90 GLN A N 1
ATOM 747 C CA . GLN A 1 90 ? 15.912 18.517 23.391 1.00 45.59 90 GLN A CA 1
ATOM 748 C C . GLN A 1 90 ? 15.239 17.557 24.388 1.00 45.59 90 GLN A C 1
ATOM 750 O O . GLN A 1 90 ? 15.153 17.887 25.570 1.00 45.59 90 GLN A O 1
ATOM 755 N N . LYS A 1 91 ? 14.767 16.379 23.955 1.00 36.19 91 LYS A N 1
ATOM 756 C CA . LYS A 1 91 ? 14.159 15.375 24.843 1.00 36.19 91 LYS A CA 1
ATOM 757 C C . LYS A 1 91 ? 14.915 14.047 24.721 1.00 36.19 91 LYS A C 1
ATOM 759 O O . LYS A 1 91 ? 14.819 13.366 23.707 1.00 36.19 91 LYS A O 1
ATOM 764 N N . GLU A 1 92 ? 15.702 13.721 25.744 1.00 36.66 92 GLU A N 1
ATOM 765 C CA . GLU A 1 92 ? 16.480 12.479 25.859 1.00 36.66 92 GLU A CA 1
ATOM 766 C C . GLU A 1 92 ? 15.574 11.235 25.872 1.00 36.66 92 GLU A C 1
ATOM 768 O O . GLU A 1 92 ? 14.646 11.178 26.678 1.00 36.66 92 GLU A O 1
ATOM 773 N N . VAL A 1 93 ? 15.881 10.209 25.064 1.00 40.03 93 VAL A N 1
ATOM 774 C CA . VAL A 1 93 ? 15.430 8.822 25.307 1.00 40.03 93 VAL A CA 1
ATOM 775 C C . VAL A 1 93 ? 16.560 7.832 24.974 1.00 40.03 93 VAL A C 1
ATOM 777 O O . VAL A 1 93 ? 17.338 8.042 24.046 1.00 40.03 93 VAL A O 1
ATOM 780 N N . LEU A 1 94 ? 16.653 6.799 25.817 1.00 34.25 94 LEU A N 1
ATOM 781 C CA . LEU A 1 94 ? 17.818 5.999 26.213 1.00 34.25 94 LEU A CA 1
ATOM 782 C C . LEU A 1 94 ? 17.934 4.603 25.552 1.00 34.25 94 LEU A C 1
ATOM 784 O O . LEU A 1 94 ? 16.933 4.006 25.172 1.00 34.25 94 LEU A O 1
ATOM 788 N N . ASP A 1 95 ? 19.192 4.134 25.530 1.00 32.41 95 ASP A N 1
ATOM 789 C CA . ASP A 1 95 ? 19.825 2.792 25.660 1.00 32.41 95 ASP A CA 1
ATOM 790 C C . ASP A 1 95 ? 19.114 1.482 25.193 1.00 32.41 95 ASP A C 1
ATOM 792 O O . ASP A 1 95 ? 17.976 1.213 25.589 1.00 32.41 95 ASP A O 1
ATOM 796 N N . PRO A 1 96 ? 19.789 0.577 24.437 1.00 37.06 96 PRO A N 1
ATOM 797 C CA . PRO A 1 96 ? 19.177 -0.581 23.795 1.00 37.06 96 PRO A CA 1
ATOM 798 C C . PRO A 1 96 ? 19.512 -1.914 24.489 1.00 37.06 96 PRO A C 1
ATOM 800 O O . PRO A 1 96 ? 20.326 -2.671 23.977 1.00 37.06 96 PRO A O 1
ATOM 803 N N . GLU A 1 97 ? 18.871 -2.280 25.606 1.00 35.94 97 GLU A N 1
ATOM 804 C CA . GLU A 1 97 ? 18.961 -3.676 26.090 1.00 35.94 97 GLU A CA 1
ATOM 805 C C . GLU A 1 97 ? 17.869 -4.082 27.105 1.00 35.94 97 GLU A C 1
ATOM 807 O O . GLU A 1 97 ? 18.127 -4.253 28.290 1.00 35.94 97 GLU A O 1
ATOM 812 N N . VAL A 1 98 ? 16.615 -4.291 26.664 1.00 31.42 98 VAL A N 1
ATOM 813 C CA . VAL A 1 98 ? 15.579 -4.945 27.505 1.00 31.42 98 VAL A CA 1
ATOM 814 C C . VAL A 1 98 ? 14.626 -5.821 26.677 1.00 31.42 98 VAL A C 1
ATOM 816 O O . VAL A 1 98 ? 13.577 -5.378 26.240 1.00 31.42 98 VAL A O 1
ATOM 819 N N . THR A 1 99 ? 14.945 -7.110 26.520 1.00 33.50 99 THR A N 1
ATOM 820 C CA . THR A 1 99 ? 14.044 -8.210 26.084 1.00 33.50 99 THR A CA 1
ATOM 821 C C . THR A 1 99 ? 13.079 -7.914 24.918 1.00 33.50 99 THR A C 1
ATOM 823 O O . THR A 1 99 ? 11.982 -7.391 25.113 1.00 33.50 99 THR A O 1
ATOM 826 N N . TRP A 1 100 ? 13.454 -8.390 23.727 1.00 37.28 100 TRP A N 1
ATOM 827 C CA . TRP A 1 100 ? 12.842 -8.203 22.396 1.00 37.28 100 TRP A CA 1
ATOM 828 C C . TRP A 1 100 ? 11.308 -8.037 22.295 1.00 37.28 100 TRP A C 1
ATOM 830 O O . TRP A 1 100 ? 10.836 -7.270 21.466 1.00 37.28 100 TRP A O 1
ATOM 840 N N . LEU A 1 101 ? 10.503 -8.735 23.105 1.00 40.03 101 LEU A N 1
ATOM 841 C CA . LEU A 1 101 ? 9.032 -8.636 23.070 1.00 40.03 101 LEU A CA 1
ATOM 842 C C . LEU A 1 101 ? 8.468 -7.510 23.954 1.00 40.03 101 LEU A C 1
ATOM 844 O O . LEU A 1 101 ? 7.493 -6.868 23.571 1.00 40.03 101 LEU A O 1
ATOM 848 N N . LYS A 1 102 ? 9.082 -7.244 25.117 1.00 39.84 102 LYS A N 1
ATOM 849 C CA . LYS A 1 102 ? 8.694 -6.124 25.992 1.00 39.84 102 LYS A CA 1
ATOM 850 C C . LYS A 1 102 ? 9.255 -4.801 25.476 1.00 39.84 102 LYS A C 1
ATOM 852 O O . LYS A 1 102 ? 8.523 -3.814 25.494 1.00 39.84 102 LYS A O 1
ATOM 857 N N . SER A 1 103 ? 10.489 -4.793 24.955 1.00 52.66 103 SER A N 1
ATOM 858 C CA . SER A 1 103 ? 11.051 -3.612 24.287 1.00 52.66 103 SER A CA 1
ATOM 859 C C . SER A 1 103 ? 10.233 -3.207 23.074 1.00 52.66 103 SER A C 1
ATOM 861 O O . SER A 1 103 ? 10.053 -2.022 22.859 1.00 52.66 103 SER A O 1
ATOM 863 N N . ARG A 1 104 ? 9.698 -4.158 22.303 1.00 62.91 104 ARG A N 1
ATOM 864 C CA . ARG A 1 104 ? 8.922 -3.863 21.093 1.00 62.91 104 ARG A CA 1
ATOM 865 C C . ARG A 1 104 ? 7.613 -3.136 21.389 1.00 62.91 104 ARG A C 1
ATOM 867 O O . ARG A 1 104 ? 7.324 -2.126 20.758 1.00 62.91 104 ARG A O 1
ATOM 874 N N . THR A 1 105 ? 6.825 -3.619 22.351 1.00 62.97 105 THR A N 1
ATOM 875 C CA . THR A 1 105 ? 5.576 -2.938 22.730 1.00 62.97 105 THR A CA 1
ATOM 876 C C . THR A 1 105 ? 5.851 -1.563 23.329 1.00 62.97 105 THR A C 1
ATOM 878 O O . THR A 1 105 ? 5.183 -0.606 22.954 1.00 62.97 105 THR A O 1
ATOM 881 N N . ALA A 1 106 ? 6.855 -1.450 24.206 1.00 61.03 106 ALA A N 1
ATOM 882 C CA . ALA A 1 106 ? 7.280 -0.162 24.749 1.00 61.03 106 ALA A CA 1
ATOM 883 C C . ALA A 1 106 ? 7.752 0.787 23.636 1.00 61.03 106 ALA A C 1
ATOM 885 O O . ALA A 1 106 ? 7.271 1.906 23.556 1.00 61.03 106 ALA A O 1
ATOM 886 N N . TYR A 1 107 ? 8.573 0.301 22.703 1.00 65.94 107 TYR A N 1
ATOM 887 C CA . TYR A 1 107 ? 9.078 1.066 21.565 1.00 65.94 107 TYR A CA 1
ATOM 888 C C . TYR A 1 107 ? 7.957 1.626 20.694 1.00 65.94 107 TYR A C 1
ATOM 890 O O . TYR A 1 107 ? 7.952 2.820 20.398 1.00 65.94 107 TYR A O 1
ATOM 898 N N . TYR A 1 108 ? 6.993 0.795 20.286 1.00 69.00 108 TYR A N 1
ATOM 899 C CA . TYR A 1 108 ? 5.891 1.286 19.465 1.00 69.00 108 TYR A CA 1
ATOM 900 C C . TYR A 1 108 ? 4.974 2.229 20.251 1.00 69.00 108 TYR A C 1
ATOM 902 O O . TYR A 1 108 ? 4.512 3.217 19.685 1.00 69.00 108 TYR A O 1
ATOM 910 N N . ASN A 1 109 ? 4.738 1.966 21.541 1.00 69.00 109 ASN A N 1
ATOM 911 C CA . ASN A 1 109 ? 3.967 2.865 22.396 1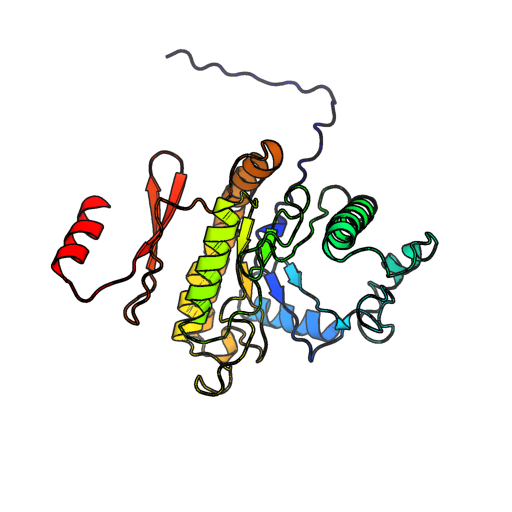.00 69.00 109 ASN A CA 1
ATOM 912 C C . ASN A 1 109 ? 4.650 4.226 22.526 1.00 69.00 109 ASN A C 1
ATOM 914 O O . ASN A 1 109 ? 4.020 5.241 22.247 1.00 69.00 109 ASN A O 1
ATOM 918 N N . ASP A 1 110 ? 5.931 4.254 22.879 1.00 68.56 110 ASP A N 1
ATOM 919 C CA . ASP A 1 110 ? 6.702 5.485 23.036 1.00 68.56 110 ASP A CA 1
ATOM 920 C C . ASP A 1 110 ? 6.777 6.245 21.709 1.00 68.56 110 ASP A C 1
ATOM 922 O O . ASP A 1 110 ? 6.476 7.437 21.661 1.00 68.56 110 ASP A O 1
ATOM 926 N N . SER A 1 111 ? 7.052 5.543 20.604 1.00 67.75 111 SER A N 1
ATOM 927 C CA . SER A 1 111 ? 7.050 6.122 19.254 1.00 67.75 111 SER A CA 1
ATOM 928 C C . SER A 1 111 ? 5.691 6.722 18.894 1.00 67.75 111 SER A C 1
ATOM 930 O O . SER A 1 111 ? 5.628 7.810 18.325 1.00 67.75 111 SER A O 1
ATOM 932 N N . PHE A 1 112 ? 4.589 6.052 19.248 1.00 71.75 112 PHE A N 1
ATOM 933 C CA . PHE A 1 112 ? 3.238 6.544 18.982 1.00 71.75 112 PHE A CA 1
ATOM 934 C C . PHE A 1 112 ? 2.897 7.769 19.827 1.00 71.75 112 PHE A C 1
ATOM 936 O O . PHE A 1 112 ? 2.336 8.729 19.305 1.00 71.75 112 PHE A O 1
ATOM 943 N N . GLN A 1 113 ? 3.242 7.752 21.117 1.00 69.50 113 GLN A N 1
ATOM 944 C CA . GLN A 1 113 ? 3.014 8.879 22.020 1.00 69.50 113 GLN A CA 1
ATOM 945 C C . GLN A 1 113 ? 3.819 10.099 21.581 1.00 69.50 113 GLN A C 1
ATOM 947 O O . GLN A 1 113 ? 3.277 11.203 21.542 1.00 69.50 113 GLN A O 1
ATOM 952 N N . ILE A 1 114 ? 5.082 9.894 21.192 1.00 66.75 114 ILE A N 1
ATOM 953 C CA . ILE A 1 114 ? 5.903 10.937 20.584 1.00 66.75 114 ILE A CA 1
ATOM 954 C C . ILE A 1 114 ? 5.198 11.436 19.328 1.00 66.75 114 ILE A C 1
ATOM 956 O O . ILE A 1 114 ? 4.866 12.607 19.292 1.00 66.75 114 ILE A O 1
ATOM 960 N N . LEU A 1 115 ? 4.861 10.578 18.359 1.00 69.06 115 LEU A N 1
ATOM 961 C CA . LEU A 1 115 ? 4.217 10.982 17.101 1.00 69.06 115 LEU A CA 1
ATOM 962 C C . LEU A 1 115 ? 2.917 11.782 17.313 1.00 69.06 115 LEU A C 1
ATOM 964 O O . LEU A 1 115 ? 2.715 12.815 16.668 1.00 69.06 115 LEU A O 1
ATOM 968 N N . ARG A 1 116 ? 2.063 11.347 18.249 1.00 72.00 116 ARG A N 1
ATOM 969 C CA . ARG A 1 116 ? 0.820 12.036 18.642 1.00 72.00 116 ARG A CA 1
ATOM 970 C C . ARG A 1 116 ? 1.077 13.437 19.185 1.00 72.00 116 ARG A C 1
ATOM 972 O O . ARG A 1 116 ? 0.297 14.334 18.891 1.00 72.00 116 ARG A O 1
ATOM 979 N N . GLN A 1 117 ? 2.167 13.666 19.920 1.00 67.75 117 GLN A N 1
ATOM 980 C CA . GLN A 1 117 ? 2.504 15.010 20.407 1.00 67.75 117 GLN A CA 1
ATOM 981 C C . GLN A 1 117 ? 2.824 15.999 19.272 1.00 67.75 117 GLN A C 1
ATOM 983 O O . GLN A 1 117 ? 2.763 17.203 19.500 1.00 67.75 117 GLN A O 1
ATOM 988 N N . LEU A 1 118 ? 3.170 15.524 18.069 1.00 61.72 118 LEU A N 1
ATOM 989 C CA . LEU A 1 118 ? 3.764 16.355 17.000 1.00 61.72 118 LEU A CA 1
ATOM 990 C C . LEU A 1 118 ? 2.804 16.573 15.860 1.00 61.72 118 LEU A C 1
ATOM 992 O O . LEU A 1 118 ? 2.646 17.679 15.356 1.00 61.72 118 LEU A O 1
ATOM 996 N N . VAL A 1 119 ? 2.200 15.469 15.437 1.00 66.44 119 VAL A N 1
ATOM 997 C CA . VAL A 1 119 ? 1.278 15.428 14.309 1.00 66.44 119 VAL A CA 1
ATOM 998 C C . VAL A 1 119 ? -0.161 15.530 14.816 1.00 66.44 119 VAL A C 1
ATOM 1000 O O . VAL A 1 119 ? -1.087 15.748 14.038 1.00 66.44 119 VAL A O 1
ATOM 1003 N N . GLY A 1 120 ? -0.364 15.423 16.132 1.00 69.00 120 GLY A N 1
ATOM 1004 C CA . GLY A 1 120 ? -1.682 15.422 16.731 1.00 69.00 120 GLY A CA 1
ATOM 1005 C C . GLY A 1 120 ? -2.439 14.163 16.343 1.00 69.00 120 GLY A C 1
ATOM 1006 O O . GLY A 1 120 ? -1.901 13.057 16.278 1.00 69.00 120 GLY A O 1
ATOM 1007 N N . GLU A 1 121 ? -3.722 14.337 16.075 1.00 72.44 121 GLU A N 1
ATOM 1008 C CA . GLU A 1 121 ? -4.666 13.226 16.035 1.00 72.44 121 GLU A CA 1
ATOM 1009 C C . GLU A 1 121 ? -4.595 12.371 14.766 1.00 72.44 121 GLU A C 1
ATOM 1011 O O . GLU A 1 121 ? -5.089 11.242 14.734 1.00 72.44 121 GLU A O 1
ATOM 1016 N N . GLU A 1 122 ? -3.901 12.890 13.759 1.00 74.38 122 GLU A N 1
ATOM 1017 C CA . GLU A 1 122 ? -3.624 12.227 12.490 1.00 74.38 122 GLU A CA 1
ATOM 1018 C C . GLU A 1 122 ? -2.434 11.258 12.578 1.00 74.38 122 GLU A C 1
ATOM 1020 O O . GLU A 1 122 ? -2.121 10.582 11.601 1.00 74.38 122 GLU A O 1
ATOM 1025 N N . ALA A 1 123 ? -1.757 11.173 13.729 1.00 75.62 123 ALA A N 1
ATOM 1026 C CA . ALA A 1 123 ? -0.643 10.258 13.945 1.00 75.62 123 ALA A CA 1
ATOM 1027 C C . ALA A 1 123 ? -1.066 8.789 13.781 1.00 75.62 123 ALA A C 1
ATOM 1029 O O . ALA A 1 123 ? -1.981 8.305 14.459 1.00 75.62 123 ALA A O 1
ATOM 1030 N N . LEU A 1 124 ? -0.336 8.059 12.93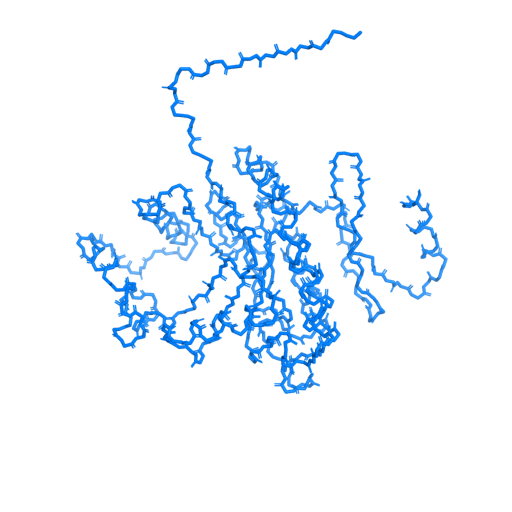7 1.00 81.44 124 LEU A N 1
ATOM 1031 C CA . LEU A 1 124 ? -0.543 6.641 12.668 1.00 81.44 124 LEU A CA 1
ATOM 1032 C C . LEU A 1 124 ? 0.801 5.916 12.574 1.00 81.44 124 LEU A C 1
ATOM 1034 O O . LEU A 1 124 ? 1.742 6.424 11.971 1.00 81.44 124 LEU A O 1
ATOM 1038 N N . ILE A 1 125 ? 0.865 4.710 13.141 1.00 79.75 125 ILE A N 1
ATOM 1039 C CA . ILE A 1 125 ? 1.977 3.780 12.938 1.00 79.75 125 ILE A CA 1
ATOM 1040 C C . ILE A 1 125 ? 1.543 2.692 11.965 1.00 79.75 125 ILE A C 1
ATOM 1042 O O . ILE A 1 125 ? 0.495 2.066 12.150 1.00 79.75 125 ILE A O 1
ATOM 1046 N N . MET A 1 126 ? 2.393 2.450 10.967 1.00 84.75 126 MET A N 1
ATOM 1047 C CA . MET A 1 126 ? 2.351 1.250 10.146 1.00 84.75 126 MET A CA 1
ATOM 1048 C C . MET A 1 126 ? 3.440 0.281 10.600 1.00 84.75 126 MET A C 1
ATOM 1050 O O . MET A 1 126 ? 4.583 0.676 10.811 1.00 84.75 126 MET A O 1
ATOM 1054 N N . SER A 1 127 ? 3.082 -0.988 10.773 1.00 85.12 127 SER A N 1
ATOM 1055 C CA . SER A 1 127 ? 4.017 -2.051 11.150 1.00 85.12 127 SER A CA 1
ATOM 1056 C C . SER A 1 127 ? 3.472 -3.417 10.739 1.00 85.12 127 SER A C 1
ATOM 1058 O O . SER A 1 127 ? 2.293 -3.530 10.407 1.00 85.12 127 SER A O 1
ATOM 1060 N N . ARG A 1 128 ? 4.294 -4.470 10.798 1.00 88.62 128 ARG A N 1
ATOM 1061 C CA . ARG A 1 128 ? 3.817 -5.843 10.611 1.00 88.62 128 ARG A CA 1
ATOM 1062 C C . ARG A 1 128 ? 2.810 -6.212 11.699 1.00 88.62 128 ARG A C 1
ATOM 1064 O O . ARG A 1 128 ? 3.166 -6.172 12.876 1.00 88.62 128 ARG A O 1
ATOM 1071 N N . PRO A 1 129 ? 1.563 -6.562 11.355 1.00 88.06 129 PRO A N 1
ATOM 1072 C CA . PRO A 1 129 ? 0.611 -7.060 12.341 1.00 88.06 129 PRO A CA 1
ATOM 1073 C C . PRO A 1 129 ? 1.015 -8.466 12.801 1.00 88.06 129 PRO A C 1
ATOM 1075 O O . PRO A 1 129 ? 1.242 -8.704 13.982 1.00 88.06 129 PRO A O 1
ATOM 1078 N N . VAL A 1 130 ? 1.212 -9.371 11.844 1.00 86.62 130 VAL A N 1
ATOM 1079 C CA . VAL A 1 130 ? 1.654 -10.749 12.059 1.00 86.62 130 VAL A CA 1
ATOM 1080 C C . VAL A 1 130 ? 2.978 -10.956 11.337 1.00 86.62 130 VAL A C 1
ATOM 1082 O O . VAL A 1 130 ? 3.121 -10.544 10.187 1.00 86.62 130 VAL A O 1
ATOM 1085 N N . ASP A 1 131 ? 3.924 -11.622 11.994 1.00 79.88 131 ASP A N 1
ATOM 1086 C CA . ASP A 1 131 ? 5.164 -12.094 11.374 1.00 79.88 131 ASP A CA 1
ATOM 1087 C C . ASP A 1 131 ? 5.481 -13.502 11.887 1.00 79.88 131 ASP A C 1
ATOM 1089 O O . ASP A 1 131 ? 5.293 -13.791 13.069 1.00 79.88 131 ASP A O 1
ATOM 1093 N N . TYR A 1 132 ? 5.903 -14.402 10.998 1.00 78.00 132 TYR A N 1
ATOM 1094 C CA . TYR A 1 132 ? 6.087 -15.832 11.300 1.00 78.00 132 TYR A CA 1
ATOM 1095 C C . TYR A 1 132 ? 4.906 -16.474 12.065 1.00 78.00 132 TYR A C 1
ATOM 1097 O O . TYR A 1 132 ? 5.106 -17.288 12.964 1.00 78.00 132 TYR A O 1
ATOM 1105 N N . ASP A 1 133 ? 3.671 -16.100 11.709 1.00 75.62 133 ASP A N 1
ATOM 1106 C CA . ASP A 1 133 ? 2.414 -16.554 12.336 1.00 75.62 133 ASP A CA 1
ATOM 1107 C C . ASP A 1 133 ? 2.239 -16.145 13.826 1.00 75.62 133 ASP A C 1
ATOM 1109 O O . ASP A 1 133 ? 1.305 -16.589 14.503 1.00 75.62 133 ASP A O 1
ATOM 1113 N N . LEU A 1 134 ? 3.080 -15.231 14.326 1.00 76.62 134 LEU A N 1
ATOM 1114 C CA . LEU A 1 134 ? 3.027 -14.656 15.673 1.00 76.62 134 LEU A CA 1
ATOM 1115 C C . LEU A 1 134 ? 2.539 -13.204 15.654 1.00 76.62 134 LEU A C 1
ATOM 1117 O O . LEU A 1 134 ? 2.762 -12.478 14.685 1.00 76.62 134 LEU A O 1
ATOM 1121 N N . ASP A 1 135 ? 1.936 -12.763 16.762 1.00 79.25 135 ASP A N 1
ATOM 1122 C CA . ASP A 1 135 ? 1.651 -11.341 16.977 1.00 79.25 135 ASP A CA 1
ATOM 1123 C C . ASP A 1 135 ? 2.946 -10.538 16.975 1.00 79.25 135 ASP A C 1
ATOM 1125 O O . ASP A 1 135 ? 3.838 -10.725 17.818 1.00 79.25 135 ASP A O 1
ATOM 1129 N N . PHE A 1 136 ? 3.049 -9.628 16.009 1.00 79.06 136 PHE A N 1
ATOM 1130 C CA . PHE A 1 136 ? 4.237 -8.817 15.828 1.00 79.06 136 PHE A CA 1
ATOM 1131 C C . PHE A 1 136 ? 4.077 -7.402 16.375 1.00 79.06 136 PHE A C 1
ATOM 1133 O O . PHE A 1 136 ? 5.024 -6.885 16.953 1.00 79.06 136 PHE A O 1
ATOM 1140 N N . SER A 1 137 ? 2.908 -6.773 16.281 1.00 83.19 137 SER A N 1
ATOM 1141 C CA . SER A 1 137 ? 2.753 -5.389 16.761 1.00 83.19 137 SER A CA 1
ATOM 1142 C C . SER A 1 137 ? 1.643 -5.219 17.792 1.00 83.19 137 SER A C 1
ATOM 1144 O O . SER A 1 137 ? 0.690 -5.993 17.795 1.00 83.19 137 SER A O 1
ATOM 1146 N N . PRO A 1 138 ? 1.699 -4.203 18.666 1.00 81.94 138 PRO A N 1
ATOM 1147 C CA . PRO A 1 138 ? 0.608 -3.959 19.601 1.00 81.94 138 PRO A CA 1
ATOM 1148 C C . PRO A 1 138 ? -0.668 -3.521 18.859 1.00 81.94 138 PRO A C 1
ATOM 1150 O O . PRO A 1 138 ? -0.637 -2.684 17.955 1.00 81.94 138 PRO A O 1
ATOM 1153 N N . HIS A 1 139 ? -1.803 -4.121 19.220 1.00 79.25 139 HIS A N 1
ATOM 1154 C CA . HIS A 1 139 ? -3.087 -3.955 18.520 1.00 79.25 139 HIS A CA 1
ATOM 1155 C C . HIS A 1 139 ? -3.728 -2.583 18.765 1.00 79.25 139 HIS A C 1
ATOM 1157 O O . HIS A 1 139 ? -4.592 -2.127 18.016 1.00 79.25 139 HIS A O 1
ATOM 1163 N N . ASP A 1 140 ? -3.343 -1.936 19.858 1.00 75.75 140 ASP A N 1
ATOM 1164 C CA . ASP A 1 140 ? -3.870 -0.663 20.325 1.00 75.75 140 ASP A CA 1
ATOM 1165 C C . ASP A 1 140 ? -3.352 0.534 19.515 1.00 75.75 140 ASP A C 1
ATOM 1167 O O . ASP A 1 140 ? -4.046 1.550 19.426 1.00 75.75 140 ASP A O 1
ATOM 1171 N N . ILE A 1 141 ? -2.211 0.389 18.845 1.00 75.25 141 ILE A N 1
ATOM 1172 C CA . ILE A 1 141 ? -1.524 1.483 18.139 1.00 75.25 141 ILE A CA 1
ATOM 1173 C C . ILE A 1 141 ? -1.303 1.226 16.644 1.00 75.25 141 ILE A C 1
ATOM 1175 O O . ILE A 1 141 ? -1.145 2.180 15.882 1.00 75.25 141 ILE A O 1
ATOM 1179 N N . VAL A 1 142 ? -1.321 -0.037 16.197 1.00 80.62 142 VAL A N 1
ATOM 1180 C CA . VAL A 1 142 ? -1.192 -0.373 14.771 1.00 80.62 142 VAL A CA 1
ATOM 1181 C C . VAL A 1 142 ? -2.568 -0.449 14.128 1.00 80.62 142 VAL A C 1
ATOM 1183 O O . VAL A 1 142 ? -3.260 -1.468 14.166 1.00 80.62 142 VAL A O 1
ATOM 1186 N N . PHE A 1 143 ? -2.960 0.671 13.527 1.00 85.81 143 PHE A N 1
ATOM 1187 C CA . PHE A 1 143 ? -4.234 0.814 12.827 1.00 85.81 143 PHE A CA 1
ATOM 1188 C C . PHE A 1 143 ? -4.180 0.314 11.379 1.00 85.81 143 PHE A C 1
ATOM 1190 O O . PHE A 1 143 ? -5.178 -0.192 10.870 1.00 85.81 143 PHE A O 1
ATOM 1197 N N . ILE A 1 144 ? -3.021 0.426 10.730 1.00 89.06 144 ILE A N 1
ATOM 1198 C CA . ILE A 1 144 ? -2.759 -0.112 9.394 1.00 89.06 144 ILE A CA 1
ATOM 1199 C C . ILE A 1 144 ? -1.495 -0.962 9.463 1.00 89.06 144 ILE A C 1
ATOM 1201 O O . ILE A 1 144 ? -0.469 -0.503 9.952 1.00 89.06 144 ILE A O 1
ATOM 1205 N N . GLY A 1 145 ? -1.568 -2.202 8.986 1.00 91.00 145 GLY A N 1
ATOM 1206 C CA . GLY A 1 145 ? -0.459 -3.142 9.030 1.00 91.00 145 GLY A CA 1
ATOM 1207 C C . GLY A 1 145 ? -0.002 -3.619 7.656 1.00 91.00 145 GLY A C 1
ATOM 1208 O O . GLY A 1 145 ? -0.791 -4.182 6.900 1.00 91.00 145 GLY A O 1
ATOM 1209 N N . TRP A 1 146 ? 1.280 -3.455 7.350 1.00 93.19 146 TRP A N 1
ATOM 1210 C CA . TRP A 1 146 ? 1.908 -4.032 6.161 1.00 93.19 146 TRP A CA 1
ATOM 1211 C C . TRP A 1 146 ? 2.381 -5.457 6.457 1.00 93.19 146 TRP A C 1
ATOM 1213 O O . TRP A 1 146 ? 3.050 -5.682 7.457 1.00 93.19 146 TRP A O 1
ATOM 1223 N N . VAL A 1 147 ? 2.038 -6.438 5.621 1.00 92.88 147 VAL A N 1
ATOM 1224 C CA . VAL A 1 147 ? 2.242 -7.864 5.954 1.00 92.88 147 VAL A CA 1
ATOM 1225 C C . VAL A 1 147 ? 3.605 -8.448 5.567 1.00 92.88 147 VAL A C 1
ATOM 1227 O O . VAL A 1 147 ? 3.796 -9.660 5.672 1.00 92.88 147 VAL A O 1
ATOM 1230 N N . GLY A 1 148 ? 4.571 -7.630 5.155 1.00 89.69 148 GLY A N 1
ATOM 1231 C CA . GLY A 1 148 ? 5.968 -8.048 5.027 1.00 89.69 148 GLY A CA 1
ATOM 1232 C C . GLY A 1 148 ? 6.459 -8.320 3.604 1.00 89.69 148 GLY A C 1
ATOM 1233 O O . GLY A 1 148 ? 5.772 -8.070 2.619 1.00 89.69 148 GLY A O 1
ATOM 1234 N N . ASP A 1 149 ? 7.658 -8.899 3.529 1.00 92.50 149 ASP A N 1
ATOM 1235 C CA . ASP A 1 149 ? 8.463 -8.977 2.304 1.00 92.50 149 ASP A CA 1
ATOM 1236 C C . ASP A 1 149 ? 8.059 -10.180 1.436 1.00 92.50 149 ASP A C 1
ATOM 1238 O O . ASP A 1 149 ? 8.752 -11.196 1.347 1.00 92.50 149 ASP A O 1
ATOM 1242 N N . GLN A 1 150 ? 6.875 -10.136 0.825 1.00 93.69 150 GLN A N 1
ATOM 1243 C CA . GLN A 1 150 ? 6.486 -11.199 -0.102 1.00 93.69 150 GLN A CA 1
ATOM 1244 C C . GLN A 1 150 ? 7.184 -11.052 -1.450 1.00 93.69 150 GLN A C 1
ATOM 1246 O O . GLN A 1 150 ? 7.330 -9.961 -1.983 1.00 93.69 150 GLN A O 1
ATOM 1251 N N . ARG A 1 151 ? 7.556 -12.180 -2.055 1.00 93.88 151 ARG A N 1
ATOM 1252 C CA . ARG A 1 151 ? 8.244 -12.199 -3.349 1.00 93.88 151 ARG A CA 1
ATOM 1253 C C . ARG A 1 151 ? 7.304 -11.948 -4.522 1.00 93.88 151 ARG A C 1
ATOM 1255 O O . ARG A 1 151 ? 6.186 -12.452 -4.514 1.00 93.88 151 ARG A O 1
ATOM 1262 N N . GLY A 1 152 ? 7.794 -11.299 -5.575 1.00 93.00 152 GLY A N 1
ATOM 1263 C CA . GLY A 1 152 ? 7.116 -11.065 -6.857 1.00 93.00 152 GLY A CA 1
ATOM 1264 C C . GLY A 1 152 ? 6.887 -12.316 -7.715 1.00 93.00 152 GLY A C 1
ATOM 1265 O O . GLY A 1 152 ? 7.077 -12.295 -8.928 1.00 93.00 152 GLY A O 1
ATOM 1266 N N . THR A 1 153 ? 6.460 -13.415 -7.091 1.00 90.56 153 THR A N 1
ATOM 1267 C CA . THR A 1 153 ? 6.012 -14.657 -7.734 1.00 90.56 153 THR A CA 1
ATOM 1268 C C . THR A 1 153 ? 4.524 -14.876 -7.471 1.00 90.56 153 THR A C 1
ATOM 1270 O O . THR A 1 153 ? 3.935 -14.229 -6.609 1.00 90.56 153 THR A O 1
ATOM 1273 N N . TYR A 1 154 ? 3.908 -15.853 -8.138 1.00 84.81 154 TYR A N 1
ATOM 1274 C CA . TYR A 1 154 ? 2.520 -16.245 -7.856 1.00 84.81 154 TYR A CA 1
ATOM 1275 C C . TYR A 1 154 ? 2.297 -16.837 -6.446 1.00 84.81 154 TYR A C 1
ATOM 1277 O O . TYR A 1 154 ? 1.159 -16.858 -5.981 1.00 84.81 154 TYR A O 1
ATOM 1285 N N . ASP A 1 155 ? 3.350 -17.266 -5.737 1.00 84.88 155 ASP A N 1
ATOM 1286 C CA . ASP A 1 155 ? 3.272 -17.665 -4.317 1.00 84.88 155 ASP A CA 1
ATOM 1287 C C . ASP A 1 155 ? 3.341 -16.456 -3.357 1.00 84.88 155 ASP A C 1
ATOM 1289 O O . ASP A 1 155 ? 2.886 -16.525 -2.216 1.00 84.88 155 ASP A O 1
ATOM 1293 N N . GLY A 1 156 ? 3.843 -15.311 -3.825 1.00 89.31 156 GLY A N 1
ATOM 1294 C CA . GLY A 1 156 ? 3.848 -14.045 -3.090 1.00 89.31 156 GLY A CA 1
ATOM 1295 C C . GLY A 1 156 ? 2.475 -13.608 -2.575 1.00 89.31 156 GLY A C 1
ATOM 1296 O O . GLY A 1 156 ? 2.284 -13.551 -1.357 1.00 89.31 156 GLY A O 1
ATOM 1297 N N . PRO A 1 157 ? 1.484 -13.361 -3.454 1.00 86.06 157 PRO A N 1
ATOM 1298 C CA . PRO A 1 157 ? 0.162 -12.910 -3.030 1.00 86.06 157 PRO A CA 1
ATOM 1299 C C . PRO A 1 157 ? -0.554 -13.962 -2.174 1.00 86.06 157 PRO A C 1
ATOM 1301 O O . PRO A 1 157 ? -1.382 -13.610 -1.339 1.00 86.06 157 PRO A O 1
ATOM 1304 N N . ARG A 1 158 ? -0.207 -15.251 -2.316 1.00 82.31 158 ARG A N 1
ATOM 1305 C CA . ARG A 1 158 ? -0.681 -16.328 -1.434 1.00 82.31 158 ARG A CA 1
ATOM 1306 C C . ARG A 1 158 ? -0.225 -16.142 -0.003 1.00 82.31 158 ARG A C 1
ATOM 1308 O O . ARG A 1 158 ? -1.043 -16.214 0.913 1.00 82.31 158 ARG A O 1
ATOM 1315 N N . LYS A 1 159 ? 1.067 -15.896 0.189 1.00 86.00 159 LYS A N 1
ATOM 1316 C CA . LYS A 1 159 ? 1.636 -15.623 1.510 1.00 86.00 159 LYS A CA 1
ATOM 1317 C C . LYS A 1 159 ? 1.100 -14.316 2.087 1.00 86.00 159 LYS A C 1
ATOM 1319 O O . LYS A 1 159 ? 0.697 -14.313 3.247 1.00 86.00 159 LYS A O 1
ATOM 1324 N N . ALA A 1 160 ? 1.007 -13.267 1.269 1.00 90.12 160 ALA A N 1
ATOM 1325 C CA . ALA A 1 160 ? 0.464 -11.976 1.682 1.00 90.12 160 ALA A CA 1
ATOM 1326 C C . ALA A 1 160 ? -0.978 -12.122 2.183 1.00 90.12 160 ALA A C 1
ATOM 1328 O O . ALA A 1 160 ? -1.280 -11.769 3.318 1.00 90.12 160 ALA A O 1
ATOM 1329 N N . LEU A 1 161 ? -1.856 -12.744 1.388 1.00 86.56 161 LEU A N 1
ATOM 1330 C CA . LEU A 1 161 ? -3.251 -12.962 1.770 1.00 86.56 161 LEU A CA 1
ATOM 1331 C C . LEU A 1 161 ? -3.394 -13.847 3.005 1.00 86.56 161 LEU A C 1
ATOM 1333 O O . LEU A 1 161 ? -4.259 -13.577 3.834 1.00 86.56 161 LEU A O 1
ATOM 1337 N N . ARG A 1 162 ? -2.546 -14.872 3.165 1.00 85.25 162 ARG A N 1
ATOM 1338 C CA . ARG A 1 162 ? -2.511 -15.670 4.397 1.00 85.25 162 ARG A CA 1
ATOM 1339 C C . ARG A 1 162 ? -2.257 -14.774 5.609 1.00 85.25 162 ARG A C 1
ATOM 1341 O O . ARG A 1 162 ? -3.040 -14.828 6.550 1.00 85.25 162 ARG A O 1
ATOM 1348 N N . TYR A 1 163 ? -1.222 -13.935 5.571 1.00 89.06 163 TYR A N 1
ATOM 1349 C CA . TYR A 1 163 ? -0.897 -13.028 6.676 1.00 89.06 163 TYR A CA 1
ATOM 1350 C C . TYR A 1 163 ? -1.939 -11.934 6.891 1.00 89.06 163 TYR A C 1
ATOM 1352 O O . TYR A 1 163 ? -2.242 -11.605 8.034 1.00 89.06 163 TYR A O 1
ATOM 1360 N N . MET A 1 164 ? -2.556 -11.424 5.828 1.00 89.44 164 MET A N 1
ATOM 1361 C CA . MET A 1 164 ? -3.678 -10.491 5.930 1.00 89.44 164 MET A CA 1
ATOM 1362 C C . MET A 1 164 ? -4.864 -11.142 6.654 1.00 89.44 164 MET A C 1
ATOM 1364 O O . MET A 1 164 ? -5.349 -10.615 7.649 1.00 89.44 164 MET A O 1
ATOM 1368 N N . LEU A 1 165 ? -5.300 -12.331 6.228 1.00 84.69 165 LEU A N 1
ATOM 1369 C CA . LEU A 1 165 ? -6.382 -13.060 6.900 1.00 84.69 165 LEU A CA 1
ATOM 1370 C C . LEU A 1 165 ? -6.042 -13.367 8.360 1.00 84.69 165 LEU A C 1
ATOM 1372 O O . LEU A 1 165 ? -6.896 -13.231 9.236 1.00 84.69 165 LEU A O 1
ATOM 1376 N N . GLU A 1 166 ? -4.794 -13.745 8.620 1.00 86.38 166 GLU A N 1
ATOM 1377 C CA . GLU A 1 166 ? -4.305 -14.030 9.962 1.00 86.38 166 GLU A CA 1
ATOM 1378 C C . GLU A 1 166 ? -4.314 -12.792 10.861 1.00 86.38 166 GLU A C 1
ATOM 1380 O O . GLU A 1 166 ? -4.738 -12.870 12.012 1.00 86.38 166 GLU A O 1
ATOM 1385 N N . SER A 1 167 ? -3.979 -11.630 10.307 1.00 89.44 167 SER A N 1
ATOM 1386 C CA . SER A 1 167 ? -4.088 -10.337 10.987 1.00 89.44 167 SER A CA 1
ATOM 1387 C C . SER A 1 167 ? -5.546 -9.987 11.293 1.00 89.44 167 SER A C 1
ATOM 1389 O O . SER A 1 167 ? -5.868 -9.522 12.387 1.00 89.44 167 SER A O 1
ATOM 1391 N N . GLY A 1 168 ? -6.457 -10.281 10.360 1.00 87.00 168 GLY A N 1
ATOM 1392 C CA . GLY A 1 168 ? -7.895 -10.096 10.546 1.00 87.00 168 GLY A CA 1
ATOM 1393 C C . GLY A 1 168 ? -8.469 -10.969 11.659 1.00 87.00 168 GLY A C 1
ATOM 1394 O O . GLY A 1 168 ? -9.246 -10.482 12.481 1.00 87.00 168 GLY A O 1
ATOM 1395 N N . ARG A 1 169 ? -8.045 -12.238 11.740 1.00 84.94 169 ARG A N 1
ATOM 1396 C CA . ARG A 1 169 ? -8.422 -13.153 12.835 1.00 84.94 169 ARG A CA 1
ATOM 1397 C C . ARG A 1 169 ? -7.979 -12.663 14.205 1.00 84.94 169 ARG A C 1
ATOM 1399 O O . ARG A 1 169 ? -8.638 -12.970 15.189 1.00 84.94 169 ARG A O 1
ATOM 1406 N N . ARG A 1 170 ? -6.878 -11.916 14.261 1.00 86.69 170 ARG A N 1
ATOM 1407 C CA . ARG A 1 170 ? -6.338 -11.342 15.499 1.00 86.69 170 ARG A CA 1
ATOM 1408 C C . ARG A 1 170 ? -6.825 -9.918 15.754 1.00 86.69 170 ARG A C 1
ATOM 1410 O O . ARG A 1 170 ? -6.336 -9.255 16.658 1.00 86.69 170 ARG A O 1
ATOM 1417 N N . HIS A 1 171 ? -7.815 -9.447 14.998 1.00 86.75 171 HIS A N 1
ATOM 1418 C CA . HIS A 1 171 ? -8.459 -8.150 15.214 1.00 86.75 171 HIS A CA 1
ATOM 1419 C C . HIS A 1 171 ? -7.537 -6.934 15.021 1.00 86.75 171 HIS A C 1
ATOM 1421 O O . HIS A 1 171 ? -7.761 -5.887 15.628 1.00 86.75 171 HIS A O 1
ATOM 1427 N N . TYR A 1 172 ? -6.524 -7.031 14.152 1.00 89.00 172 TYR A N 1
ATOM 1428 C CA . TYR A 1 172 ? -5.878 -5.822 13.636 1.00 89.00 172 TYR A CA 1
ATOM 1429 C C . TYR A 1 172 ? -6.870 -5.033 12.773 1.00 89.00 172 TYR A C 1
ATOM 1431 O O . TYR A 1 172 ? -7.626 -5.611 11.982 1.00 89.00 172 TYR A O 1
ATOM 1439 N N . VAL A 1 173 ? -6.867 -3.704 12.924 1.00 89.19 173 VAL A N 1
ATOM 1440 C CA . VAL A 1 173 ? -7.886 -2.822 12.330 1.00 89.19 173 VAL A CA 1
ATOM 1441 C C . VAL A 1 173 ? -7.871 -2.909 10.809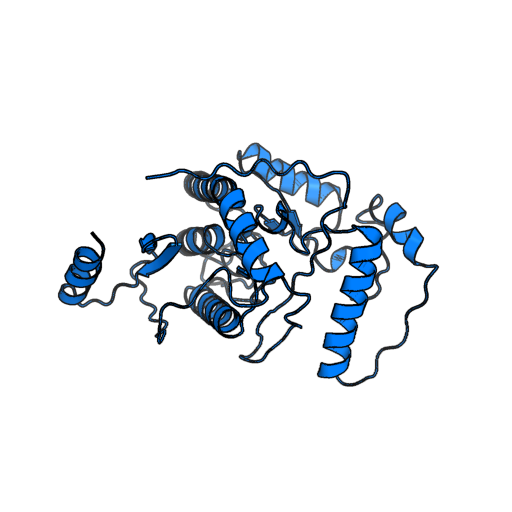 1.00 89.19 173 VAL A C 1
ATOM 1443 O O . VAL A 1 173 ? -8.886 -3.263 10.209 1.00 89.19 173 VAL A O 1
ATOM 1446 N N . GLY A 1 174 ? -6.728 -2.640 10.186 1.00 89.50 174 GLY A N 1
ATOM 1447 C CA . GLY A 1 174 ? -6.556 -2.757 8.749 1.00 89.50 174 GLY A CA 1
ATOM 1448 C C . GLY A 1 174 ? -5.167 -3.242 8.372 1.00 89.50 174 GLY A C 1
ATOM 1449 O O . GLY A 1 174 ? -4.213 -3.080 9.125 1.00 89.50 174 GLY A O 1
ATOM 1450 N N . PHE A 1 175 ? -5.054 -3.860 7.202 1.00 92.00 175 PHE A N 1
ATOM 1451 C CA . PHE A 1 175 ? -3.797 -4.373 6.669 1.00 92.00 175 PHE A CA 1
ATOM 1452 C C . PHE A 1 175 ? -3.813 -4.500 5.141 1.00 92.00 175 PHE A C 1
ATOM 1454 O O . PHE A 1 175 ? -4.845 -4.334 4.483 1.00 92.00 175 PHE A O 1
ATOM 1461 N N . GLY A 1 176 ? -2.640 -4.769 4.582 1.00 93.75 176 GLY A N 1
ATOM 1462 C CA . GLY A 1 176 ? -2.360 -4.838 3.150 1.00 93.75 176 GLY A CA 1
ATOM 1463 C C . GLY A 1 176 ? -0.914 -5.266 2.897 1.00 93.75 176 GLY A C 1
ATOM 1464 O O . GLY A 1 176 ? -0.187 -5.603 3.830 1.00 93.75 176 GLY A O 1
ATOM 1465 N N . SER A 1 177 ? -0.511 -5.277 1.634 1.00 95.00 177 SER A N 1
ATOM 1466 C CA . SER A 1 177 ? 0.778 -5.808 1.175 1.00 95.00 177 SER A CA 1
ATOM 1467 C C . SER A 1 177 ? 1.352 -4.954 0.052 1.00 95.00 177 SER A C 1
ATOM 1469 O O . SER A 1 177 ? 0.577 -4.317 -0.665 1.00 95.00 177 SER A O 1
ATOM 1471 N N . ASP A 1 178 ? 2.649 -5.093 -0.199 1.00 96.25 178 ASP A N 1
ATOM 1472 C CA . ASP A 1 178 ? 3.318 -4.514 -1.366 1.00 96.25 178 ASP A CA 1
ATOM 1473 C C . ASP A 1 178 ? 2.715 -5.058 -2.670 1.00 96.25 178 ASP A C 1
ATOM 1475 O O . ASP A 1 178 ? 2.773 -6.261 -2.956 1.00 96.25 178 ASP A O 1
ATOM 1479 N N . ILE A 1 179 ? 2.097 -4.191 -3.479 1.00 96.69 179 ILE A N 1
ATOM 1480 C CA . ILE A 1 179 ? 1.524 -4.602 -4.766 1.00 96.69 179 ILE A CA 1
ATOM 1481 C C . ILE A 1 179 ? 2.648 -5.073 -5.690 1.00 96.69 179 ILE A C 1
ATOM 1483 O O . ILE A 1 179 ? 3.538 -4.310 -6.047 1.00 96.69 179 ILE A O 1
ATOM 1487 N N . GLY A 1 180 ? 2.569 -6.328 -6.138 1.00 94.12 180 GLY A N 1
ATOM 1488 C CA . GLY A 1 180 ? 3.593 -6.940 -6.993 1.00 94.12 180 GLY A CA 1
ATOM 1489 C C . GLY A 1 180 ? 4.735 -7.612 -6.225 1.00 94.12 180 GLY A C 1
ATOM 1490 O O . GLY A 1 180 ? 5.549 -8.279 -6.866 1.00 94.12 180 GLY A O 1
ATOM 1491 N N . GLY A 1 181 ? 4.735 -7.514 -4.892 1.00 94.56 181 GLY A N 1
ATOM 1492 C CA . GLY A 1 181 ? 5.732 -8.090 -3.995 1.00 94.56 181 GLY A CA 1
ATOM 1493 C C . GLY A 1 181 ? 6.941 -7.181 -3.764 1.00 94.56 181 GLY A C 1
ATOM 1494 O O . GLY A 1 181 ? 7.367 -6.459 -4.664 1.00 94.56 181 GLY A O 1
ATOM 1495 N N . TYR A 1 182 ? 7.504 -7.277 -2.559 1.00 94.25 182 TYR A N 1
ATOM 1496 C CA . TYR A 1 182 ? 8.753 -6.636 -2.170 1.00 94.25 182 TYR A CA 1
ATOM 1497 C C . TYR A 1 182 ? 9.939 -7.210 -2.947 1.00 94.25 182 TYR A C 1
ATOM 1499 O O . TYR A 1 182 ? 10.593 -6.500 -3.703 1.00 94.25 182 TYR A O 1
ATOM 1507 N N . ASP A 1 183 ? 10.198 -8.513 -2.804 1.00 93.38 183 ASP A N 1
ATOM 1508 C CA . ASP A 1 183 ? 11.372 -9.145 -3.408 1.00 93.38 183 ASP A CA 1
ATOM 1509 C C . ASP A 1 183 ? 11.185 -9.378 -4.911 1.00 93.38 183 ASP A C 1
ATOM 1511 O O . ASP A 1 183 ? 10.111 -9.756 -5.392 1.00 93.38 183 ASP A O 1
ATOM 1515 N N . THR A 1 184 ? 12.274 -9.268 -5.666 1.00 93.62 184 THR A N 1
ATOM 1516 C CA . THR A 1 184 ? 12.299 -9.586 -7.097 1.00 93.62 184 THR A CA 1
ATOM 1517 C C . THR A 1 184 ? 12.313 -11.104 -7.369 1.00 93.62 184 THR A C 1
ATOM 1519 O O . THR A 1 184 ? 12.917 -11.925 -6.665 1.00 93.62 184 THR A O 1
ATOM 1522 N N . ASP A 1 185 ? 11.634 -11.518 -8.438 1.00 93.75 185 ASP A N 1
ATOM 1523 C CA . ASP A 1 185 ? 11.848 -12.806 -9.096 1.00 93.75 185 ASP A CA 1
ATOM 1524 C C . ASP A 1 185 ? 12.699 -12.604 -10.359 1.00 93.75 185 ASP A C 1
ATOM 1526 O O . ASP A 1 185 ? 12.193 -12.077 -11.354 1.00 93.75 185 ASP A O 1
ATOM 1530 N N . PRO A 1 186 ? 13.971 -13.044 -10.373 1.00 90.25 186 PRO A N 1
ATOM 1531 C CA . PRO A 1 186 ? 14.839 -12.880 -11.539 1.00 90.25 186 PRO A CA 1
ATOM 1532 C C . PRO A 1 186 ? 14.318 -13.620 -12.781 1.00 90.25 186 PRO A C 1
ATOM 1534 O O . PRO A 1 186 ? 14.713 -13.294 -13.897 1.00 90.25 186 PRO A O 1
ATOM 1537 N N . ASN A 1 187 ? 13.412 -14.590 -12.614 1.00 91.00 187 ASN A N 1
ATOM 1538 C CA . ASN A 1 187 ? 12.810 -15.329 -13.724 1.00 91.00 187 ASN A CA 1
ATOM 1539 C C . ASN A 1 187 ? 11.594 -14.614 -14.336 1.00 91.00 187 ASN A C 1
ATOM 1541 O O . ASN A 1 187 ? 11.099 -15.036 -15.380 1.00 91.00 187 ASN A O 1
ATOM 1545 N N . ALA A 1 188 ? 11.103 -13.542 -13.709 1.00 90.00 188 ALA A N 1
ATOM 1546 C CA . ALA A 1 188 ? 9.888 -12.838 -14.115 1.00 90.00 188 ALA A CA 1
ATOM 1547 C C . ALA A 1 188 ? 10.152 -11.596 -14.989 1.00 90.00 188 ALA A C 1
ATOM 1549 O O . ALA A 1 188 ? 9.228 -10.834 -15.277 1.00 90.00 188 ALA A O 1
ATOM 1550 N N . GLY A 1 189 ? 11.396 -11.411 -15.443 1.00 87.81 189 GLY A N 1
ATOM 1551 C CA . GLY A 1 189 ? 11.806 -10.327 -16.336 1.00 87.81 189 GLY A CA 1
ATOM 1552 C C . GLY A 1 189 ? 12.484 -9.152 -15.617 1.00 87.81 189 GLY A C 1
ATOM 1553 O O . GLY A 1 189 ? 12.807 -9.247 -14.434 1.00 87.81 189 GLY A O 1
ATOM 1554 N N . PRO A 1 190 ? 12.717 -8.029 -16.322 1.00 90.19 190 PRO A N 1
ATOM 1555 C CA . PRO A 1 190 ? 13.570 -6.935 -15.843 1.00 90.19 190 PRO A CA 1
ATOM 1556 C C . PRO A 1 190 ? 13.006 -6.196 -14.626 1.00 90.19 190 PRO A C 1
ATOM 1558 O O . PRO A 1 190 ? 13.763 -5.590 -13.878 1.00 90.19 190 PRO A O 1
ATOM 1561 N N . LEU A 1 191 ? 11.688 -6.255 -14.429 1.00 93.12 191 LEU A N 1
ATOM 1562 C CA . LEU A 1 191 ? 11.014 -5.674 -13.272 1.00 93.12 191 LEU A CA 1
ATOM 1563 C C . LEU A 1 191 ? 10.837 -6.690 -12.143 1.00 93.12 191 LEU A C 1
ATOM 1565 O O . LEU A 1 191 ? 10.058 -6.430 -11.250 1.00 93.12 191 LEU A O 1
ATOM 1569 N N . GLY A 1 192 ? 11.439 -7.883 -12.191 1.00 94.75 192 GLY A N 1
ATOM 1570 C CA . GLY A 1 192 ? 11.337 -8.861 -11.100 1.00 94.75 192 GLY A CA 1
ATOM 1571 C C . GLY A 1 192 ? 9.925 -9.401 -10.820 1.00 94.75 192 GLY A C 1
ATOM 1572 O O . GLY A 1 192 ? 9.694 -9.974 -9.757 1.00 94.75 192 GLY A O 1
ATOM 1573 N N . ARG A 1 193 ? 8.968 -9.176 -11.727 1.00 94.38 193 ARG A N 1
ATOM 1574 C CA . ARG A 1 193 ? 7.572 -9.644 -11.684 1.00 94.38 193 ARG A CA 1
ATOM 1575 C C . ARG A 1 193 ? 6.928 -9.492 -13.058 1.00 94.38 193 ARG A C 1
ATOM 1577 O O . ARG A 1 193 ? 7.286 -8.609 -13.836 1.00 94.38 193 ARG A O 1
ATOM 1584 N N . THR A 1 194 ? 5.927 -10.320 -13.342 1.00 93.56 194 THR A N 1
ATOM 1585 C CA . THR A 1 194 ? 5.163 -10.216 -14.592 1.00 93.56 194 THR A CA 1
ATOM 1586 C C . THR A 1 194 ? 4.085 -9.133 -14.496 1.00 93.56 194 THR A C 1
ATOM 1588 O O . THR A 1 194 ? 3.531 -8.882 -13.423 1.00 93.56 194 THR A O 1
ATOM 1591 N N . LYS A 1 195 ? 3.726 -8.533 -15.639 1.00 92.69 195 LYS A N 1
ATOM 1592 C CA . LYS A 1 195 ? 2.591 -7.598 -15.760 1.00 92.69 195 LYS A CA 1
ATOM 1593 C C . LYS A 1 195 ? 1.296 -8.185 -15.192 1.00 92.69 195 LYS A C 1
ATOM 1595 O O . LYS A 1 195 ? 0.557 -7.512 -14.478 1.00 92.69 195 LYS A O 1
ATOM 1600 N N . GLU A 1 196 ? 1.020 -9.446 -15.516 1.00 89.12 196 GLU A N 1
ATOM 1601 C CA . GLU A 1 196 ? -0.189 -10.134 -15.068 1.00 89.12 196 GLU A CA 1
ATOM 1602 C C . GLU A 1 196 ? -0.241 -10.258 -13.541 1.00 89.12 196 GLU A C 1
ATOM 1604 O O . GLU A 1 196 ? -1.267 -9.939 -12.937 1.00 89.12 196 GLU A O 1
ATOM 1609 N N . LEU A 1 197 ? 0.863 -10.672 -12.912 1.00 90.62 197 LEU A N 1
ATOM 1610 C CA . LEU A 1 197 ? 0.958 -10.759 -11.457 1.00 90.62 197 LEU A CA 1
ATOM 1611 C C . LEU A 1 197 ? 0.726 -9.390 -10.807 1.00 90.62 197 LEU A C 1
ATOM 1613 O O . LEU A 1 197 ? -0.090 -9.284 -9.892 1.00 90.62 197 LEU A O 1
ATOM 1617 N N . PHE A 1 198 ? 1.397 -8.348 -11.307 1.00 95.31 198 PHE A N 1
ATOM 1618 C CA . PHE A 1 198 ? 1.267 -6.984 -10.796 1.00 95.31 198 PHE A CA 1
ATOM 1619 C C . PHE A 1 198 ? -0.184 -6.479 -10.850 1.00 95.31 198 PHE A C 1
ATOM 1621 O O . PHE A 1 198 ? -0.708 -5.989 -9.849 1.00 95.31 198 PHE A O 1
ATOM 1628 N N . LEU A 1 199 ? -0.880 -6.657 -11.978 1.00 92.44 199 LEU A N 1
ATOM 1629 C CA . LEU A 1 199 ? -2.273 -6.219 -12.128 1.00 92.44 199 LEU A CA 1
ATOM 1630 C C . LEU A 1 199 ? -3.256 -7.029 -11.269 1.00 92.44 199 LEU A C 1
ATOM 1632 O O . LEU A 1 199 ? -4.182 -6.455 -10.692 1.00 92.44 199 LEU A O 1
ATOM 1636 N N . ARG A 1 200 ? -3.049 -8.345 -11.132 1.00 87.31 200 ARG A N 1
ATOM 1637 C CA . ARG A 1 200 ? -3.861 -9.188 -10.235 1.00 87.31 200 ARG A CA 1
ATOM 1638 C C . ARG A 1 200 ? -3.699 -8.756 -8.775 1.00 87.31 200 ARG A C 1
ATOM 1640 O O . ARG A 1 200 ? -4.689 -8.636 -8.057 1.00 87.31 200 ARG A O 1
ATOM 1647 N N . TRP A 1 201 ? -2.469 -8.470 -8.353 1.00 92.56 201 TRP A N 1
ATOM 1648 C CA . TRP A 1 201 ? -2.176 -7.995 -7.000 1.00 92.56 201 TRP A CA 1
ATOM 1649 C C . TRP A 1 201 ? -2.667 -6.558 -6.775 1.00 92.56 201 TRP A C 1
ATOM 1651 O O . TRP A 1 201 ? -3.148 -6.235 -5.693 1.00 92.56 201 TRP A O 1
ATOM 1661 N N . THR A 1 202 ? -2.659 -5.713 -7.809 1.00 94.62 202 THR A N 1
ATOM 1662 C CA . THR A 1 202 ? -3.230 -4.355 -7.750 1.00 94.62 202 THR A CA 1
ATOM 1663 C C . THR A 1 202 ? -4.701 -4.395 -7.343 1.00 94.62 202 THR A C 1
ATOM 1665 O O . THR A 1 202 ? -5.125 -3.631 -6.479 1.00 94.62 202 THR A O 1
ATOM 1668 N N . ALA A 1 203 ? -5.474 -5.319 -7.918 1.00 88.00 203 ALA A N 1
ATOM 1669 C CA . ALA A 1 203 ? -6.881 -5.489 -7.577 1.00 88.00 203 ALA A CA 1
ATOM 1670 C C . ALA A 1 203 ? -7.080 -5.898 -6.101 1.00 88.00 203 ALA A C 1
ATOM 1672 O O . ALA A 1 203 ? -8.015 -5.427 -5.453 1.00 88.00 203 ALA A O 1
ATOM 1673 N N . VAL A 1 204 ? -6.179 -6.722 -5.545 1.00 88.06 204 VAL A N 1
ATOM 1674 C CA . VAL A 1 204 ? -6.150 -7.045 -4.104 1.00 88.06 204 VAL A CA 1
ATOM 1675 C C . VAL A 1 204 ? -5.859 -5.807 -3.277 1.00 88.06 204 VAL A C 1
ATOM 1677 O O . VAL A 1 204 ? -6.631 -5.486 -2.376 1.00 88.06 204 VAL A O 1
ATOM 1680 N N . GLY A 1 205 ? -4.762 -5.110 -3.575 1.00 92.69 205 GLY A N 1
ATOM 1681 C CA . GLY A 1 205 ? -4.315 -3.952 -2.804 1.00 92.69 205 GLY A CA 1
ATOM 1682 C C . GLY A 1 205 ? -5.357 -2.835 -2.795 1.00 92.69 205 GLY A C 1
ATOM 1683 O O . GLY A 1 205 ? -5.690 -2.304 -1.740 1.00 92.69 205 GLY A O 1
ATOM 1684 N N . ALA A 1 206 ? -5.974 -2.546 -3.944 1.00 91.44 206 ALA A N 1
ATOM 1685 C CA . ALA A 1 206 ? -7.019 -1.529 -4.050 1.00 91.44 206 ALA A CA 1
ATOM 1686 C C . ALA A 1 206 ? -8.233 -1.810 -3.145 1.00 91.44 206 ALA A C 1
ATOM 1688 O O . ALA A 1 206 ? -8.850 -0.872 -2.636 1.00 91.44 206 ALA A O 1
ATOM 1689 N N . LEU A 1 207 ? -8.547 -3.087 -2.909 1.00 87.88 207 LEU A N 1
ATOM 1690 C CA . LEU A 1 207 ? -9.679 -3.543 -2.096 1.00 87.88 207 LEU A CA 1
ATOM 1691 C C . LEU A 1 207 ? -9.285 -3.984 -0.676 1.00 87.88 207 LEU A C 1
ATOM 1693 O O . LEU A 1 207 ? -10.145 -4.414 0.092 1.00 87.88 207 LEU A O 1
ATOM 1697 N N . SER A 1 208 ? -8.002 -3.880 -0.327 1.00 91.00 208 SER A N 1
ATOM 1698 C CA . SER A 1 208 ? -7.484 -4.136 1.021 1.00 91.00 208 SER A CA 1
ATOM 1699 C C . SER A 1 208 ? -7.665 -2.913 1.921 1.00 91.00 208 SER A C 1
ATOM 1701 O O . SER A 1 208 ? -8.162 -1.874 1.481 1.00 91.00 208 SER A O 1
ATOM 1703 N N . SER A 1 209 ? -7.273 -2.977 3.196 1.00 90.88 209 SER A N 1
ATOM 1704 C CA . SER A 1 209 ? -7.424 -1.811 4.079 1.00 90.88 209 SER A CA 1
ATOM 1705 C C . SER A 1 209 ? -6.526 -0.649 3.665 1.00 90.88 209 SER A C 1
ATOM 1707 O O . SER A 1 209 ? -6.970 0.491 3.737 1.00 90.88 209 SER A O 1
ATOM 1709 N N . PHE A 1 210 ? -5.324 -0.900 3.146 1.00 90.94 210 PHE A N 1
ATOM 1710 C CA . PHE A 1 210 ? -4.484 0.113 2.494 1.00 90.94 210 PHE A CA 1
ATOM 1711 C C . PHE A 1 210 ? -4.008 -0.360 1.116 1.00 90.94 210 PHE A C 1
ATOM 1713 O O . PHE A 1 210 ? -4.054 -1.555 0.825 1.00 90.94 210 PHE A O 1
ATOM 1720 N N . MET A 1 211 ? -3.607 0.588 0.266 1.00 95.12 211 MET A N 1
ATOM 1721 C CA . MET A 1 211 ? -3.144 0.332 -1.098 1.00 95.12 211 MET A CA 1
ATOM 1722 C C . MET A 1 211 ? -1.762 0.957 -1.285 1.00 95.12 211 MET A C 1
ATOM 1724 O O . MET A 1 211 ? -1.659 2.182 -1.306 1.00 95.12 211 MET A O 1
ATOM 1728 N N . GLU A 1 212 ? -0.734 0.129 -1.463 1.00 95.25 212 GLU A N 1
ATOM 1729 C CA . GLU A 1 212 ? 0.647 0.573 -1.669 1.00 95.25 212 GLU A CA 1
ATOM 1730 C C . GLU A 1 212 ? 1.294 -0.088 -2.880 1.00 95.25 212 GLU A C 1
ATOM 1732 O O . GLU A 1 212 ? 1.216 -1.305 -3.047 1.00 95.25 212 GLU A O 1
ATOM 1737 N N . ASN A 1 213 ? 1.968 0.721 -3.697 1.00 96.44 213 ASN A N 1
ATOM 1738 C CA . ASN A 1 213 ? 2.950 0.229 -4.655 1.00 96.44 213 ASN A CA 1
ATOM 1739 C C . ASN A 1 213 ? 4.368 0.482 -4.134 1.00 96.44 213 ASN A C 1
ATOM 1741 O O . ASN A 1 213 ? 4.823 1.629 -4.065 1.00 96.44 213 ASN A O 1
ATOM 1745 N N . SER A 1 214 ? 5.036 -0.608 -3.785 1.00 91.88 214 SER A N 1
ATOM 1746 C CA . SER A 1 214 ? 6.316 -0.679 -3.081 1.00 91.88 214 SER A CA 1
ATOM 1747 C C . SER A 1 214 ? 7.028 -1.976 -3.442 1.00 91.88 214 SER A C 1
ATOM 1749 O O . SER A 1 214 ? 6.408 -2.908 -3.959 1.00 91.88 214 SER A O 1
ATOM 1751 N N . GLY A 1 215 ? 8.332 -2.027 -3.172 1.00 89.81 215 GLY A N 1
ATOM 1752 C CA . GLY A 1 215 ? 9.162 -3.209 -3.376 1.00 89.81 215 GLY A CA 1
ATOM 1753 C C . GLY A 1 215 ? 10.390 -2.963 -4.245 1.00 89.81 215 GLY A C 1
ATOM 1754 O O . GLY A 1 215 ? 10.456 -2.017 -5.033 1.00 89.81 215 GLY A O 1
ATOM 1755 N N . ASP A 1 216 ? 11.370 -3.846 -4.093 1.00 88.00 216 ASP A N 1
ATOM 1756 C CA . ASP A 1 216 ? 12.618 -3.853 -4.851 1.00 88.00 216 ASP A CA 1
ATOM 1757 C C . ASP A 1 216 ? 12.368 -4.009 -6.363 1.00 88.00 216 ASP A C 1
ATOM 1759 O O . ASP A 1 216 ? 11.348 -4.537 -6.809 1.00 88.00 216 ASP A O 1
ATOM 1763 N N . GLY A 1 217 ? 13.301 -3.555 -7.197 1.00 84.00 217 GLY A N 1
ATOM 1764 C CA . GLY A 1 217 ? 13.190 -3.628 -8.658 1.00 84.00 217 GLY A CA 1
ATOM 1765 C C . GLY A 1 217 ? 12.193 -2.641 -9.281 1.00 84.00 217 GLY A C 1
ATOM 1766 O O . GLY A 1 217 ? 11.777 -2.863 -10.415 1.00 84.00 217 GLY A O 1
ATOM 1767 N N . GLU A 1 218 ? 11.812 -1.591 -8.539 1.00 88.69 218 GLU A N 1
ATOM 1768 C CA . GLU A 1 218 ? 10.959 -0.447 -8.912 1.00 88.69 218 GLU A CA 1
ATOM 1769 C C . GLU A 1 218 ? 10.053 -0.689 -10.135 1.00 88.69 218 GLU A C 1
ATOM 1771 O O . GLU A 1 218 ? 10.434 -0.450 -11.285 1.00 88.69 218 GLU A O 1
ATOM 1776 N N . HIS A 1 219 ? 8.817 -1.105 -9.876 1.00 95.19 219 HIS A N 1
ATOM 1777 C CA . HIS A 1 219 ? 7.832 -1.583 -10.853 1.00 95.19 219 HIS A CA 1
ATOM 1778 C C . HIS A 1 219 ? 6.621 -0.660 -10.969 1.00 95.19 219 HIS A C 1
ATOM 1780 O O . HIS A 1 219 ? 5.466 -1.083 -10.883 1.00 95.19 219 HIS A O 1
ATOM 1786 N N . PHE A 1 220 ? 6.867 0.628 -11.184 1.00 96.75 220 PHE A N 1
ATOM 1787 C CA . PHE A 1 220 ? 5.786 1.559 -11.495 1.00 96.75 220 PHE A CA 1
ATOM 1788 C C . PHE A 1 220 ? 4.974 1.093 -12.712 1.00 96.75 220 PHE A C 1
ATOM 1790 O O . PHE A 1 220 ? 5.542 0.532 -13.654 1.00 96.75 220 PHE A O 1
ATOM 1797 N N . PRO A 1 221 ? 3.654 1.342 -12.749 1.00 97.56 221 PRO A N 1
ATOM 1798 C CA . PRO A 1 221 ? 2.785 0.745 -13.760 1.00 97.56 221 PRO A CA 1
ATOM 1799 C C . PRO A 1 221 ? 3.171 1.135 -15.201 1.00 97.56 221 PRO A C 1
ATOM 1801 O O . PRO A 1 221 ? 3.056 0.311 -16.107 1.00 97.56 221 PRO A O 1
ATOM 1804 N N . TRP A 1 222 ? 3.724 2.338 -15.406 1.00 97.69 222 TRP A N 1
ATOM 1805 C CA . TRP A 1 222 ? 4.208 2.806 -16.714 1.00 97.69 222 TRP A CA 1
ATOM 1806 C C . TRP A 1 222 ? 5.515 2.163 -17.181 1.00 97.69 222 TRP A C 1
ATOM 1808 O O . TRP A 1 222 ? 5.874 2.322 -18.346 1.00 97.69 222 TRP A O 1
ATOM 1818 N N . LYS A 1 223 ? 6.217 1.418 -16.321 1.00 96.81 223 LYS A N 1
ATOM 1819 C CA . LYS A 1 223 ? 7.387 0.630 -16.728 1.00 96.81 223 LYS A CA 1
ATOM 1820 C C . LYS A 1 223 ? 7.015 -0.672 -17.437 1.00 96.81 223 LYS A C 1
ATOM 1822 O O . LYS A 1 223 ? 7.868 -1.247 -18.105 1.00 96.81 223 LYS A O 1
ATOM 1827 N N . PHE A 1 224 ? 5.771 -1.135 -17.300 1.00 96.44 224 PHE A N 1
ATOM 1828 C CA . PHE A 1 224 ? 5.271 -2.292 -18.039 1.00 96.44 224 PHE A CA 1
ATOM 1829 C C . PHE A 1 224 ? 4.805 -1.867 -19.432 1.00 96.44 224 PHE A C 1
ATOM 1831 O O . PHE A 1 224 ? 5.434 -2.205 -20.428 1.00 96.44 224 PHE A O 1
ATOM 1838 N N . ASP A 1 225 ? 3.701 -1.119 -19.495 1.00 97.44 225 ASP A N 1
ATOM 1839 C CA . ASP A 1 225 ? 3.131 -0.549 -20.715 1.00 97.44 225 ASP A CA 1
ATOM 1840 C C . ASP A 1 225 ? 1.949 0.380 -20.384 1.00 97.44 225 ASP A C 1
ATOM 1842 O O . ASP A 1 225 ? 1.487 0.478 -19.244 1.00 97.44 225 ASP A O 1
ATOM 1846 N N . LYS A 1 226 ? 1.419 1.055 -21.411 1.00 97.88 226 LYS A N 1
ATOM 1847 C CA . LYS A 1 226 ? 0.278 1.969 -21.276 1.00 97.88 226 LYS A CA 1
ATOM 1848 C C . LYS A 1 226 ? -0.987 1.283 -20.749 1.00 97.88 226 LYS A C 1
ATOM 1850 O O . LYS A 1 226 ? -1.718 1.882 -19.965 1.00 97.88 226 LYS A O 1
ATOM 1855 N N . GLU A 1 227 ? -1.262 0.053 -21.179 1.00 97.06 227 GLU A N 1
ATOM 1856 C CA . GLU A 1 227 ? -2.441 -0.693 -20.725 1.00 97.06 227 GLU A CA 1
ATOM 1857 C C . GLU A 1 227 ? -2.373 -0.945 -19.211 1.00 97.06 227 GLU A C 1
ATOM 1859 O O . GLU A 1 227 ? -3.352 -0.728 -18.501 1.00 97.06 227 GLU A O 1
ATOM 1864 N N . THR A 1 228 ? -1.197 -1.315 -18.702 1.00 97.06 228 THR A N 1
ATOM 1865 C CA . THR A 1 228 ? -0.945 -1.520 -17.271 1.00 97.06 228 THR A CA 1
ATOM 1866 C C . THR A 1 228 ? -1.183 -0.240 -16.482 1.00 97.06 228 THR A C 1
ATOM 1868 O O . THR A 1 228 ? -1.897 -0.269 -15.481 1.00 97.06 228 THR A O 1
ATOM 1871 N N . THR A 1 229 ? -0.668 0.897 -16.961 1.00 98.44 229 THR A N 1
ATOM 1872 C CA . THR A 1 229 ? -0.953 2.222 -16.386 1.00 98.44 229 THR A CA 1
ATOM 1873 C C . THR A 1 229 ? -2.442 2.529 -16.341 1.00 98.44 229 THR A C 1
ATOM 1875 O O . THR A 1 229 ? -2.946 2.982 -15.314 1.00 98.44 229 THR A O 1
ATOM 1878 N N . ASP A 1 230 ? -3.164 2.279 -17.431 1.00 96.88 230 ASP A N 1
ATOM 1879 C CA . ASP A 1 230 ? -4.588 2.591 -17.529 1.00 96.88 230 ASP A CA 1
ATOM 1880 C C . ASP A 1 230 ? -5.438 1.716 -16.587 1.00 96.88 230 ASP A C 1
ATOM 1882 O O . ASP A 1 230 ? -6.352 2.224 -15.922 1.00 96.88 230 ASP A O 1
ATOM 1886 N N . ILE A 1 231 ? -5.107 0.426 -16.465 1.00 94.75 231 ILE A N 1
ATOM 1887 C CA . ILE A 1 231 ? -5.767 -0.497 -15.532 1.00 94.75 231 ILE A CA 1
ATOM 1888 C C . ILE A 1 231 ? -5.435 -0.116 -14.086 1.00 94.75 231 ILE A C 1
ATOM 1890 O O . ILE A 1 231 ? -6.345 0.018 -13.267 1.00 94.75 231 ILE A O 1
ATOM 1894 N N . TYR A 1 232 ? -4.159 0.119 -13.769 1.00 98.00 232 TYR A N 1
ATOM 1895 C CA . TYR A 1 232 ? -3.724 0.527 -12.431 1.00 98.00 232 TYR A CA 1
ATOM 1896 C C . TYR A 1 232 ? -4.415 1.821 -11.985 1.00 98.00 232 TYR A C 1
ATOM 1898 O O . TYR A 1 232 ? -4.970 1.896 -10.890 1.00 98.00 232 TYR A O 1
ATOM 1906 N N . ARG A 1 233 ? -4.476 2.822 -12.872 1.00 98.12 233 ARG A N 1
ATOM 1907 C CA . ARG A 1 233 ? -5.192 4.080 -12.627 1.00 98.12 233 ARG A CA 1
ATOM 1908 C C . ARG A 1 233 ? -6.671 3.855 -12.325 1.00 98.12 233 ARG A C 1
ATOM 1910 O O . ARG A 1 233 ? -7.211 4.503 -11.434 1.00 98.12 233 ARG A O 1
ATOM 1917 N N . SER A 1 234 ? -7.329 2.938 -13.034 1.00 96.56 234 SER A N 1
ATOM 1918 C CA . SER A 1 234 ? -8.735 2.594 -12.772 1.00 96.56 234 SER A CA 1
ATOM 1919 C C . SER A 1 234 ? -8.935 2.060 -11.349 1.00 96.56 234 SER A C 1
ATOM 1921 O O . SER A 1 234 ? -9.882 2.458 -10.670 1.00 96.56 234 SER A O 1
ATOM 1923 N N . TRP A 1 235 ? -8.009 1.226 -10.868 1.00 95.81 235 TRP A N 1
ATOM 1924 C CA . TRP A 1 235 ? -8.023 0.719 -9.494 1.00 95.81 235 TRP A CA 1
ATOM 1925 C C . TRP A 1 235 ? -7.741 1.803 -8.452 1.00 95.81 235 TRP A C 1
ATOM 1927 O O . TRP A 1 235 ? -8.436 1.851 -7.439 1.00 95.81 235 TRP A O 1
ATOM 1937 N N . VAL A 1 236 ? -6.798 2.715 -8.711 1.00 94.62 236 VAL A N 1
ATOM 1938 C CA . VAL A 1 236 ? -6.554 3.874 -7.835 1.00 94.62 236 VAL A CA 1
ATOM 1939 C C . VAL A 1 236 ? -7.792 4.777 -7.766 1.00 94.62 236 VAL A C 1
ATOM 1941 O O . VAL A 1 236 ? -8.203 5.186 -6.685 1.00 94.62 236 VAL A O 1
ATOM 1944 N N . ASN A 1 237 ? -8.470 5.040 -8.882 1.00 90.75 237 ASN A N 1
ATOM 1945 C CA . ASN A 1 237 ? -9.697 5.844 -8.875 1.00 90.75 237 ASN A CA 1
ATOM 1946 C C . ASN A 1 237 ? -10.830 5.176 -8.074 1.00 90.75 237 ASN A C 1
ATOM 1948 O O . ASN A 1 237 ? -11.530 5.840 -7.301 1.00 90.75 237 ASN A O 1
ATOM 1952 N N . LEU A 1 238 ? -10.993 3.855 -8.215 1.00 88.69 238 LEU A N 1
ATOM 1953 C CA . LEU A 1 238 ? -11.918 3.088 -7.380 1.00 88.69 238 LEU A CA 1
ATOM 1954 C C . LEU A 1 238 ? -11.536 3.196 -5.901 1.00 88.69 238 LEU A C 1
ATOM 1956 O O . LEU A 1 238 ? -12.403 3.436 -5.064 1.00 88.69 238 LEU A O 1
ATOM 1960 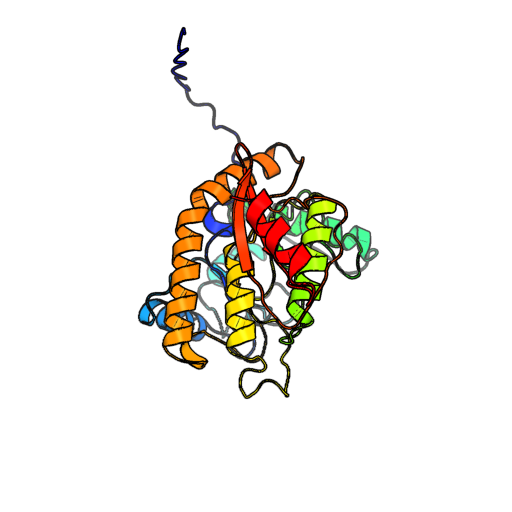N N . ARG A 1 239 ? -10.243 3.077 -5.583 1.00 91.75 239 ARG A N 1
ATOM 1961 C CA . ARG A 1 239 ? -9.724 3.216 -4.224 1.00 91.75 239 ARG A CA 1
ATOM 1962 C C . ARG A 1 239 ? -10.149 4.538 -3.591 1.00 91.75 239 ARG A C 1
ATOM 1964 O O . ARG A 1 239 ? -10.734 4.511 -2.514 1.00 91.75 239 ARG A O 1
ATOM 1971 N N . TYR A 1 240 ? -9.938 5.666 -4.271 1.00 89.19 240 TYR A N 1
ATOM 1972 C CA . TYR A 1 240 ? -10.368 6.981 -3.776 1.00 89.19 240 TYR A CA 1
ATOM 1973 C C . TYR A 1 240 ? -11.890 7.082 -3.600 1.00 89.19 240 TYR A C 1
ATOM 1975 O O . TYR A 1 240 ? -12.355 7.701 -2.648 1.00 89.19 240 TYR A O 1
ATOM 1983 N N . THR A 1 241 ? -12.674 6.409 -4.447 1.00 87.50 241 THR A N 1
ATOM 1984 C CA . THR A 1 241 ? -14.139 6.324 -4.285 1.00 87.50 241 THR A CA 1
ATOM 1985 C C . THR A 1 241 ? -14.537 5.530 -3.030 1.00 87.50 241 THR A C 1
ATOM 1987 O O . THR A 1 241 ? -15.573 5.801 -2.426 1.00 87.50 241 THR A O 1
ATOM 1990 N N . LEU A 1 242 ? -13.717 4.559 -2.615 1.00 86.69 242 LEU A N 1
ATOM 1991 C CA . LEU A 1 242 ? -13.943 3.733 -1.426 1.00 86.69 242 LEU A CA 1
ATOM 1992 C C . LEU A 1 242 ? -13.430 4.366 -0.125 1.00 86.69 242 LEU A C 1
ATOM 1994 O O . LEU A 1 242 ? -13.844 3.910 0.941 1.00 86.69 242 LEU A O 1
ATOM 1998 N N . VAL A 1 243 ? -12.577 5.399 -0.174 1.00 87.12 243 VAL A N 1
ATOM 1999 C CA . VAL A 1 243 ? -11.988 6.014 1.034 1.00 87.12 243 VAL A CA 1
ATOM 2000 C C . VAL A 1 243 ? -13.043 6.427 2.064 1.00 87.12 243 VAL A C 1
ATOM 2002 O O . VAL A 1 243 ? -12.884 6.020 3.212 1.00 87.12 243 VAL A O 1
ATOM 2005 N N . PRO A 1 244 ? -14.153 7.115 1.717 1.00 85.50 244 PRO A N 1
ATOM 2006 C CA . PRO A 1 244 ? -15.148 7.498 2.722 1.00 85.50 244 PRO A CA 1
ATOM 2007 C C . PRO A 1 244 ? -15.763 6.295 3.453 1.00 85.50 244 PRO A C 1
ATOM 2009 O O . PRO A 1 244 ? -16.042 6.361 4.650 1.00 85.50 244 PRO A O 1
ATOM 2012 N N . TYR A 1 245 ? -15.954 5.175 2.746 1.00 84.69 245 TYR A N 1
ATOM 2013 C CA . TYR A 1 245 ? -16.435 3.929 3.341 1.00 84.69 245 TYR A CA 1
ATOM 2014 C C . TYR A 1 245 ? -15.367 3.288 4.234 1.00 84.69 245 TYR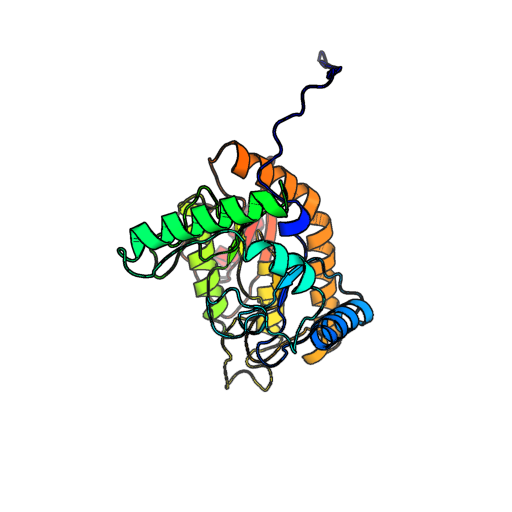 A C 1
ATOM 2016 O O . TYR A 1 245 ? -15.658 2.958 5.381 1.00 84.69 245 TYR A O 1
ATOM 2024 N N . LEU A 1 246 ? -14.138 3.142 3.729 1.00 87.44 246 LEU A N 1
ATOM 2025 C CA . LEU A 1 246 ? -13.022 2.550 4.471 1.00 87.44 246 LEU A CA 1
ATOM 2026 C C . LEU A 1 246 ? -12.718 3.340 5.745 1.00 87.44 246 LEU A C 1
ATOM 2028 O O . LEU A 1 246 ? -12.567 2.742 6.805 1.00 87.44 246 LEU A O 1
ATOM 2032 N N . TYR A 1 247 ? -12.726 4.669 5.654 1.00 87.75 247 TYR A N 1
ATOM 2033 C CA . TYR A 1 247 ? -12.568 5.558 6.794 1.00 87.75 247 TYR A CA 1
ATOM 2034 C C . TYR A 1 247 ? -13.702 5.373 7.802 1.00 87.75 247 TYR A C 1
ATOM 2036 O O . TYR A 1 247 ? -13.437 5.114 8.971 1.00 87.75 247 TYR A O 1
ATOM 2044 N N . SER A 1 248 ? -14.965 5.406 7.359 1.00 83.88 248 SER A N 1
ATOM 2045 C CA . SER A 1 248 ? -16.112 5.239 8.259 1.00 83.88 248 SER A CA 1
ATOM 2046 C C . SER A 1 248 ? -16.110 3.889 8.985 1.00 83.88 248 SER A C 1
ATOM 2048 O O . SER A 1 248 ? -16.347 3.839 10.193 1.00 83.88 248 SER A O 1
ATOM 2050 N N . GLU A 1 249 ? -15.837 2.789 8.280 1.00 85.56 249 GLU A N 1
ATOM 2051 C CA . GLU A 1 249 ? -15.746 1.464 8.900 1.00 85.56 249 GLU A CA 1
ATOM 2052 C C . GLU A 1 249 ? -14.489 1.325 9.769 1.00 85.56 249 GLU A C 1
ATOM 2054 O O . GLU A 1 249 ? -14.561 0.769 10.865 1.00 85.56 249 GLU A O 1
ATOM 2059 N N . GLY A 1 250 ? -13.360 1.889 9.338 1.00 86.31 250 GLY A N 1
ATOM 2060 C CA . GLY A 1 250 ? -12.096 1.871 10.072 1.00 86.31 250 GLY A CA 1
ATOM 2061 C C . GLY A 1 250 ? -12.216 2.616 11.395 1.00 86.31 250 GLY A C 1
ATOM 2062 O O . GLY A 1 250 ? -11.844 2.081 12.434 1.00 86.31 250 GLY A O 1
ATOM 2063 N N . THR A 1 251 ? -12.869 3.780 11.388 1.00 86.00 251 THR A N 1
ATOM 2064 C CA . THR A 1 251 ? -13.245 4.536 12.586 1.00 86.00 251 THR A CA 1
ATOM 2065 C C . THR A 1 251 ? -14.088 3.700 13.547 1.00 86.00 251 THR A C 1
ATOM 2067 O O . THR A 1 251 ? -13.792 3.671 14.740 1.00 86.00 251 THR A O 1
ATOM 2070 N N . LYS A 1 252 ? -15.115 2.984 13.064 1.00 83.75 252 LYS A N 1
ATOM 2071 C CA . LYS A 1 252 ? -15.943 2.122 13.930 1.00 83.75 252 LYS A CA 1
ATOM 2072 C C . LYS A 1 252 ? -15.098 1.028 14.574 1.00 83.75 252 LYS A C 1
ATOM 2074 O O . LYS A 1 252 ? -15.158 0.846 15.788 1.00 83.75 252 LYS A O 1
ATOM 2079 N N . VAL A 1 253 ? -14.295 0.324 13.779 1.00 85.75 253 VAL A N 1
ATOM 2080 C CA . VAL A 1 253 ? -13.430 -0.753 14.276 1.00 85.75 253 VAL A CA 1
ATOM 2081 C C . VAL A 1 253 ? -12.399 -0.214 15.272 1.00 85.75 253 VAL A C 1
ATOM 2083 O O . VAL A 1 253 ? -12.218 -0.807 16.333 1.00 85.75 253 VAL A O 1
ATOM 2086 N N . ALA A 1 254 ? -11.777 0.931 14.985 1.00 83.81 254 ALA A N 1
ATOM 2087 C CA . ALA A 1 254 ? -10.787 1.567 15.850 1.00 83.81 254 ALA A CA 1
ATOM 2088 C C . ALA A 1 254 ? -11.381 2.057 17.183 1.00 83.81 254 ALA A C 1
ATOM 2090 O O . ALA A 1 254 ? -10.741 1.905 18.221 1.00 83.81 254 ALA A O 1
ATOM 2091 N N . ILE A 1 255 ? -12.603 2.604 17.183 1.00 83.00 255 ILE A N 1
ATOM 2092 C CA . ILE A 1 255 ? -13.287 3.064 18.405 1.00 83.00 255 ILE A CA 1
ATOM 2093 C C . ILE A 1 255 ? -13.726 1.880 19.267 1.00 83.00 255 ILE A C 1
ATOM 2095 O O . ILE A 1 255 ? -13.471 1.861 20.468 1.00 83.00 255 ILE A O 1
ATOM 2099 N N . TYR A 1 256 ? -14.392 0.890 18.669 1.00 79.19 256 TYR A N 1
ATOM 2100 C CA . TYR A 1 256 ? -14.962 -0.228 19.425 1.00 79.19 256 TYR A CA 1
ATOM 2101 C C . TYR A 1 256 ? -13.954 -1.341 19.721 1.00 79.19 256 TYR A C 1
ATOM 2103 O O . TYR A 1 256 ? -14.265 -2.229 20.512 1.00 79.19 256 TYR A O 1
ATOM 2111 N N . ARG A 1 257 ? -12.772 -1.309 19.087 1.00 73.44 257 ARG A N 1
ATOM 2112 C CA . ARG A 1 257 ? -11.691 -2.302 19.228 1.00 73.44 257 ARG A CA 1
ATOM 2113 C C . ARG A 1 257 ? -12.175 -3.746 19.077 1.00 73.44 257 ARG A C 1
ATOM 2115 O O . ARG A 1 257 ? -11.677 -4.656 19.728 1.00 73.44 257 ARG A O 1
ATOM 2122 N N . ASN A 1 258 ? -13.174 -3.950 18.224 1.00 71.81 258 ASN A N 1
ATOM 2123 C CA . ASN A 1 258 ? -13.847 -5.232 18.071 1.00 71.81 258 ASN A CA 1
ATOM 2124 C C . ASN A 1 258 ? -14.133 -5.504 16.594 1.00 71.81 258 ASN A C 1
ATOM 2126 O O . ASN A 1 258 ? -15.236 -5.265 16.098 1.00 71.81 258 ASN A O 1
ATOM 2130 N N . GLY A 1 259 ? -13.106 -5.956 15.879 1.00 82.19 259 GLY A N 1
ATOM 2131 C CA . GLY A 1 259 ? -13.224 -6.362 14.487 1.00 82.19 259 GLY A CA 1
ATOM 2132 C C . GLY A 1 259 ? -12.001 -6.017 13.654 1.00 82.19 259 GLY A C 1
ATOM 2133 O O . GLY A 1 259 ? -10.928 -5.717 14.163 1.00 82.19 259 GLY A O 1
ATOM 2134 N N . THR A 1 260 ? -12.198 -6.082 12.345 1.00 87.44 260 THR A N 1
ATOM 2135 C CA . THR A 1 260 ? -11.216 -5.735 11.322 1.00 87.44 260 THR A CA 1
ATOM 2136 C C . THR A 1 260 ? -11.966 -5.229 10.092 1.00 87.44 260 THR A C 1
ATOM 2138 O O . THR A 1 260 ? -13.118 -5.618 9.860 1.00 87.44 260 THR A O 1
ATOM 2141 N N . LEU A 1 261 ? -11.324 -4.374 9.300 1.00 86.38 261 LEU A N 1
ATOM 2142 C CA . LEU A 1 261 ? -11.816 -3.930 7.997 1.00 86.38 261 LEU A CA 1
ATOM 2143 C C . LEU A 1 261 ? -11.911 -5.080 6.987 1.00 86.38 261 LEU A C 1
ATOM 2145 O O . LEU A 1 261 ? -12.749 -5.041 6.088 1.00 86.38 261 LEU A O 1
ATOM 2149 N N . MET A 1 262 ? -11.075 -6.111 7.135 1.00 83.50 262 MET A N 1
ATOM 2150 C CA . MET A 1 262 ? -11.040 -7.270 6.244 1.00 83.50 262 MET A CA 1
ATOM 2151 C C . MET A 1 262 ? -11.401 -8.539 7.016 1.00 83.50 262 MET A C 1
ATOM 2153 O O . MET A 1 262 ? -10.540 -9.240 7.541 1.00 83.50 262 MET A O 1
ATOM 2157 N N . GLN A 1 263 ? -12.700 -8.827 7.097 1.00 74.56 263 GLN A N 1
ATOM 2158 C CA . GLN A 1 263 ? -13.225 -9.944 7.885 1.00 74.56 263 GLN A CA 1
ATOM 2159 C C . GLN A 1 263 ? -13.080 -11.290 7.151 1.00 74.56 263 GLN A C 1
ATOM 2161 O O . GLN A 1 263 ? -13.658 -11.457 6.069 1.00 74.56 263 GLN A O 1
ATOM 2166 N N . PRO A 1 264 ? -12.383 -12.284 7.734 1.00 69.75 264 PRO A N 1
ATOM 2167 C CA . PRO A 1 264 ? -12.354 -13.637 7.188 1.00 69.75 264 PRO A CA 1
ATOM 2168 C C . PRO A 1 264 ? -13.755 -14.267 7.202 1.00 69.75 264 PRO A C 1
ATOM 2170 O O . PRO A 1 264 ? -14.420 -14.314 8.235 1.00 69.75 264 PRO A O 1
ATOM 2173 N N . CYS A 1 265 ? -14.214 -14.775 6.058 1.00 62.44 265 CYS A N 1
ATOM 2174 C CA . CYS A 1 265 ? -15.510 -15.446 5.933 1.00 62.44 265 CYS A CA 1
ATOM 2175 C C . CYS A 1 265 ? -15.342 -16.978 6.057 1.00 62.44 265 CYS A C 1
ATOM 2177 O O . CYS A 1 265 ? -15.405 -17.678 5.052 1.00 62.44 265 CYS A O 1
ATOM 2179 N N . GLY A 1 266 ? -15.120 -17.494 7.275 1.00 58.41 266 GLY A N 1
ATOM 2180 C CA . GLY A 1 266 ? -15.085 -18.940 7.588 1.00 58.41 266 GLY A CA 1
ATOM 2181 C C . GLY A 1 266 ? -13.696 -19.604 7.626 1.00 58.41 266 GLY A C 1
ATOM 2182 O O . GLY A 1 266 ? -12.663 -18.924 7.566 1.00 58.41 266 GLY A O 1
ATOM 2183 N N . ASP A 1 267 ? -13.683 -20.941 7.735 1.00 49.53 267 ASP A N 1
ATOM 2184 C CA . ASP A 1 267 ? -12.473 -21.777 7.678 1.00 49.53 267 ASP A CA 1
ATOM 2185 C C . ASP A 1 267 ? -11.834 -21.627 6.296 1.00 49.53 267 ASP A C 1
ATOM 2187 O O . ASP A 1 267 ? -12.345 -22.098 5.281 1.00 49.53 267 ASP A O 1
ATOM 2191 N N . THR A 1 268 ? -10.754 -20.855 6.234 1.00 49.91 268 THR A N 1
ATOM 2192 C CA . THR A 1 268 ? -10.199 -20.387 4.963 1.00 49.91 268 THR A CA 1
ATOM 2193 C C . THR A 1 268 ? -9.102 -21.332 4.513 1.00 49.91 268 THR A C 1
ATOM 2195 O O . THR A 1 268 ? -7.971 -21.267 4.990 1.00 49.91 268 THR A O 1
ATOM 2198 N N . GLU A 1 269 ? -9.433 -22.193 3.556 1.00 41.34 269 GLU A N 1
ATOM 2199 C CA . GLU A 1 269 ? -8.429 -22.883 2.762 1.00 41.34 269 GLU A CA 1
ATOM 2200 C C . GLU A 1 269 ? -7.956 -21.928 1.659 1.00 41.34 269 GLU A C 1
ATOM 2202 O O . GLU A 1 269 ? -8.710 -21.520 0.772 1.00 41.34 269 GLU A O 1
ATOM 2207 N N . VAL A 1 270 ? -6.699 -21.498 1.747 1.00 46.34 270 VAL A N 1
ATOM 2208 C CA . VAL A 1 270 ? -6.087 -20.598 0.768 1.00 46.34 270 VAL A CA 1
ATOM 2209 C C . VAL A 1 270 ? -5.664 -21.426 -0.456 1.00 46.34 270 VAL A C 1
ATOM 2211 O O . VAL A 1 270 ? -4.512 -21.849 -0.588 1.00 46.34 270 VAL A O 1
ATOM 2214 N N . LEU A 1 271 ? -6.628 -21.711 -1.335 1.00 38.38 271 LEU A N 1
ATOM 2215 C CA . LEU A 1 271 ? -6.436 -22.511 -2.547 1.00 38.38 271 LEU A CA 1
ATOM 2216 C C . LEU A 1 271 ? -5.940 -21.636 -3.704 1.00 38.38 271 LEU A C 1
ATOM 2218 O O . LEU A 1 271 ? -6.679 -20.807 -4.225 1.00 38.38 271 LEU A O 1
ATOM 2222 N N . PHE A 1 272 ? -4.691 -21.839 -4.129 1.00 40.50 272 PHE A N 1
ATOM 2223 C CA . PHE A 1 272 ? -4.107 -21.152 -5.283 1.00 40.50 272 PHE A CA 1
ATOM 2224 C C . PHE A 1 272 ? -4.101 -22.070 -6.501 1.00 40.50 272 PHE A C 1
ATOM 2226 O O . PHE A 1 272 ? -3.538 -23.161 -6.459 1.00 40.50 272 PHE A O 1
ATOM 2233 N N . SER A 1 273 ? -4.686 -21.603 -7.601 1.00 40.00 273 SER A N 1
ATOM 2234 C CA . SER A 1 273 ? -4.455 -22.157 -8.933 1.00 40.00 273 SER A CA 1
ATOM 2235 C C . SER A 1 273 ? -3.971 -21.046 -9.861 1.00 40.00 273 SER A C 1
ATOM 2237 O O . SER A 1 273 ? -4.287 -19.870 -9.667 1.00 40.00 273 SER A O 1
ATOM 2239 N N . TYR A 1 274 ? -3.229 -21.413 -10.903 1.00 42.28 274 TYR A N 1
ATOM 2240 C CA . TYR A 1 274 ? -2.719 -20.476 -11.909 1.00 42.28 274 TYR A CA 1
ATOM 2241 C C . TYR A 1 274 ? -3.825 -19.808 -12.749 1.00 42.28 274 TYR A C 1
ATOM 2243 O O . TYR A 1 274 ? -3.532 -18.953 -13.580 1.00 42.28 274 TYR A O 1
ATOM 2251 N N . ALA A 1 275 ? -5.098 -20.174 -12.557 1.00 39.50 275 ALA A N 1
ATOM 2252 C CA . ALA A 1 275 ? -6.156 -19.830 -13.492 1.00 39.50 275 ALA A CA 1
ATOM 2253 C C . ALA A 1 275 ? -6.602 -18.360 -13.380 1.00 39.50 275 ALA A C 1
ATOM 2255 O O . ALA A 1 275 ? -6.433 -17.635 -14.353 1.00 39.50 275 ALA A O 1
ATOM 2256 N N . TYR A 1 276 ? -7.106 -17.861 -12.240 1.00 40.19 276 TYR A N 1
ATOM 2257 C CA . TYR A 1 276 ? -7.605 -16.471 -12.123 1.00 40.19 276 TYR A CA 1
ATOM 2258 C C . TYR A 1 276 ? -7.583 -15.949 -10.681 1.00 40.19 276 TYR A C 1
ATOM 2260 O O . TYR A 1 276 ? -7.826 -16.713 -9.750 1.00 40.19 276 TYR A O 1
ATOM 2268 N N . PHE A 1 277 ? -7.343 -14.642 -10.523 1.00 44.94 277 PHE A N 1
ATOM 2269 C CA . PHE A 1 277 ? -7.609 -13.893 -9.295 1.00 44.94 277 PHE A CA 1
ATOM 2270 C C . PHE A 1 277 ? -8.733 -12.890 -9.585 1.00 44.94 277 PHE A C 1
ATOM 2272 O O . PHE A 1 277 ? -8.522 -11.921 -10.311 1.00 44.94 277 PHE A O 1
ATOM 2279 N N . LEU A 1 278 ? -9.936 -13.144 -9.070 1.00 41.69 278 LEU A N 1
ATOM 2280 C CA . LEU A 1 278 ? -11.079 -12.236 -9.185 1.00 41.69 278 LEU A CA 1
ATOM 2281 C C . LEU A 1 278 ? -11.457 -11.770 -7.787 1.00 41.69 278 LEU A C 1
ATOM 2283 O O . LEU A 1 278 ? -12.048 -12.558 -7.051 1.00 41.69 278 LEU A O 1
ATOM 2287 N N . PRO A 1 279 ? -11.145 -10.524 -7.407 1.00 46.31 279 PRO A N 1
ATOM 2288 C CA . PRO A 1 279 ? -11.774 -9.924 -6.257 1.00 46.31 279 PRO A CA 1
ATOM 2289 C C . PRO A 1 279 ? -13.186 -9.491 -6.657 1.00 46.31 279 PRO A C 1
ATOM 2291 O O . PRO A 1 279 ? -13.376 -8.522 -7.390 1.00 46.31 279 PRO A O 1
ATOM 2294 N N . MET A 1 280 ? -14.193 -10.226 -6.204 1.00 41.53 280 MET A N 1
ATOM 2295 C CA . MET A 1 280 ? -15.585 -9.827 -6.360 1.00 41.53 280 MET A CA 1
ATOM 2296 C C . MET A 1 280 ? -16.026 -9.046 -5.133 1.00 41.53 280 MET A C 1
ATOM 2298 O O . MET A 1 280 ? -15.955 -9.556 -4.020 1.00 41.53 280 MET A O 1
ATOM 2302 N N . LEU A 1 281 ? -16.516 -7.828 -5.348 1.00 44.31 281 LEU A N 1
ATOM 2303 C CA . LEU A 1 281 ? -17.284 -7.093 -4.353 1.00 44.31 281 LEU A CA 1
ATOM 2304 C C . LEU A 1 281 ? -18.739 -7.556 -4.439 1.00 44.31 281 LEU A C 1
ATOM 2306 O O . LEU A 1 281 ? -19.446 -7.198 -5.377 1.00 44.31 281 LEU A O 1
ATOM 2310 N N . SER A 1 282 ? -19.195 -8.349 -3.473 1.00 40.62 282 SER A N 1
ATOM 2311 C CA . SER A 1 282 ? -20.619 -8.675 -3.337 1.00 40.62 282 SER A CA 1
ATOM 2312 C C . SER A 1 282 ? -21.194 -8.033 -2.085 1.00 40.62 282 SER A C 1
ATOM 2314 O O . SER A 1 282 ? -20.576 -8.043 -1.019 1.00 40.62 282 SER A O 1
ATOM 2316 N N . LYS A 1 283 ? -22.395 -7.469 -2.196 1.00 42.09 283 LYS A N 1
ATOM 2317 C CA . LYS A 1 283 ? -23.114 -6.900 -1.060 1.00 42.09 283 LYS A CA 1
ATOM 2318 C C . LYS A 1 283 ? -23.860 -8.016 -0.331 1.00 42.09 283 LYS A C 1
ATOM 2320 O O . LYS A 1 283 ? -24.870 -8.510 -0.820 1.00 42.09 283 LYS A O 1
ATOM 2325 N N . SER A 1 284 ? -23.405 -8.371 0.867 1.00 44.91 284 SER A N 1
ATOM 2326 C CA . SER A 1 284 ? -24.124 -9.287 1.757 1.00 44.91 284 SER A CA 1
ATOM 2327 C C . SER A 1 284 ? -24.738 -8.493 2.906 1.00 44.91 284 SER A C 1
ATOM 2329 O O . SER A 1 284 ? -24.057 -8.128 3.867 1.00 44.91 284 SER A O 1
ATOM 2331 N N . GLY A 1 285 ? -26.038 -8.212 2.821 1.00 56.19 285 GLY A N 1
ATOM 2332 C CA . GLY A 1 285 ? -26.725 -7.367 3.799 1.00 56.19 285 GLY A CA 1
ATOM 2333 C C . GLY A 1 285 ? -26.258 -5.906 3.720 1.00 56.19 285 GLY A C 1
ATOM 2334 O O . GLY A 1 285 ? -26.457 -5.248 2.697 1.00 56.19 285 GLY A O 1
ATOM 2335 N N . LYS A 1 286 ? -25.662 -5.382 4.803 1.00 48.84 286 LYS A N 1
ATOM 2336 C CA . LYS A 1 286 ? -25.116 -4.008 4.866 1.00 48.84 286 LYS A CA 1
ATOM 2337 C C . LYS A 1 286 ? -23.630 -3.900 4.485 1.00 48.84 286 LYS A C 1
ATOM 2339 O O . LYS A 1 286 ? -23.170 -2.781 4.298 1.00 48.84 286 LYS A O 1
ATOM 2344 N N . ASN A 1 287 ? -22.916 -5.020 4.335 1.00 47.41 287 ASN A N 1
ATOM 2345 C CA . ASN A 1 287 ? -21.457 -5.032 4.181 1.00 47.41 287 ASN A CA 1
ATOM 2346 C C . ASN A 1 287 ? -21.034 -5.493 2.781 1.00 47.41 287 ASN A C 1
ATOM 2348 O O . ASN A 1 287 ? -21.706 -6.318 2.151 1.00 47.41 287 ASN A O 1
ATOM 2352 N N . TRP A 1 288 ? -19.886 -4.995 2.327 1.00 51.41 288 TRP A N 1
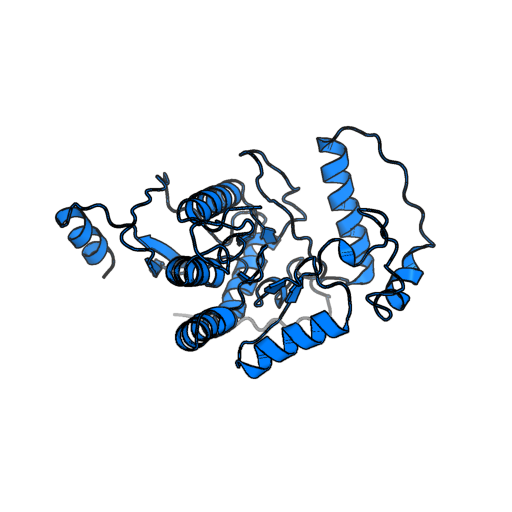ATOM 2353 C CA . TRP A 1 288 ? -19.202 -5.496 1.139 1.00 51.41 288 TRP A CA 1
ATOM 2354 C C . TRP A 1 288 ? -18.335 -6.701 1.505 1.00 51.41 288 TRP A C 1
ATOM 2356 O O . TRP A 1 288 ? -17.598 -6.669 2.487 1.00 51.41 288 TRP A O 1
ATOM 2366 N N . ARG A 1 289 ? -18.422 -7.771 0.717 1.00 54.16 289 ARG A N 1
ATOM 2367 C CA . ARG A 1 289 ? -17.534 -8.931 0.793 1.00 54.16 289 ARG A CA 1
ATOM 2368 C C . ARG A 1 289 ? -16.557 -8.867 -0.359 1.00 54.16 289 ARG A C 1
ATOM 2370 O O . ARG A 1 289 ? -16.997 -8.786 -1.501 1.00 54.16 289 ARG A O 1
ATOM 2377 N N . LEU A 1 290 ? -15.269 -8.951 -0.047 1.00 52.16 290 LEU A N 1
ATOM 2378 C CA . LEU A 1 290 ? -14.242 -9.300 -1.014 1.00 52.16 290 LEU A CA 1
ATOM 2379 C C . LEU A 1 290 ? -14.218 -10.823 -1.132 1.00 52.16 290 LEU A C 1
ATOM 2381 O O . LEU A 1 290 ? -13.811 -11.515 -0.202 1.00 52.16 290 LEU A O 1
ATOM 2385 N N . ILE A 1 291 ? -14.673 -11.351 -2.257 1.00 48.75 291 ILE A N 1
ATOM 2386 C CA . ILE A 1 291 ? -14.569 -12.777 -2.550 1.00 48.75 291 ILE A CA 1
ATOM 2387 C C . ILE A 1 291 ? -13.447 -12.917 -3.555 1.00 48.75 291 ILE A C 1
ATOM 2389 O O . ILE A 1 291 ? -13.609 -12.541 -4.710 1.00 48.75 291 ILE A O 1
ATOM 2393 N N . ALA A 1 292 ? -12.311 -13.445 -3.117 1.00 46.84 292 ALA A N 1
ATOM 2394 C CA . ALA A 1 292 ? -11.309 -13.941 -4.042 1.00 46.84 292 ALA A CA 1
ATOM 2395 C C . ALA A 1 292 ? -11.803 -15.298 -4.564 1.00 46.84 292 ALA A C 1
ATOM 2397 O O . ALA A 1 292 ? -11.758 -16.294 -3.843 1.00 46.84 292 ALA A O 1
ATOM 2398 N N . ILE A 1 293 ? -12.351 -15.335 -5.782 1.00 41.59 293 ILE A N 1
ATOM 2399 C CA . ILE A 1 293 ? -12.740 -16.606 -6.406 1.00 41.59 293 ILE A CA 1
ATOM 2400 C C . ILE A 1 293 ? -11.511 -17.219 -7.071 1.00 41.59 293 ILE A C 1
ATOM 2402 O O . ILE A 1 293 ? -10.949 -16.642 -8.003 1.00 41.59 293 ILE A O 1
ATOM 2406 N N . TYR A 1 294 ? -11.150 -18.421 -6.621 1.00 54.72 294 TYR A N 1
ATOM 2407 C CA . TYR A 1 294 ? -10.110 -19.250 -7.221 1.00 54.72 294 TYR A CA 1
ATOM 2408 C C . TYR A 1 294 ? -10.748 -20.442 -7.930 1.00 54.72 294 TYR A C 1
ATOM 2410 O O . TYR A 1 294 ? -11.561 -21.172 -7.364 1.00 54.72 294 TYR A O 1
ATOM 2418 N N . ARG A 1 295 ? -10.386 -20.647 -9.197 1.00 42.97 295 ARG A N 1
ATOM 2419 C CA . ARG A 1 295 ? -10.896 -21.759 -10.001 1.00 42.97 295 ARG A CA 1
ATOM 2420 C C . ARG A 1 295 ? -10.078 -23.023 -9.735 1.00 42.97 295 ARG A C 1
ATOM 2422 O O . ARG A 1 295 ? -8.899 -23.051 -10.058 1.00 42.97 295 ARG A O 1
ATOM 2429 N N . ASN A 1 296 ? -10.715 -24.086 -9.256 1.00 40.88 296 ASN A N 1
ATOM 2430 C CA . ASN A 1 296 ? -10.249 -25.458 -9.485 1.00 40.88 296 ASN A CA 1
ATOM 2431 C C . ASN A 1 296 ? -10.846 -25.957 -10.824 1.00 40.88 296 ASN A C 1
ATOM 2433 O O . ASN A 1 296 ? -11.896 -25.474 -11.269 1.00 40.88 296 ASN A O 1
ATOM 2437 N N . ASP A 1 297 ? -10.205 -26.921 -11.480 1.00 45.81 297 ASP A N 1
ATOM 2438 C CA . ASP A 1 297 ? -10.535 -27.438 -12.820 1.00 45.81 297 ASP A CA 1
ATOM 2439 C C . ASP A 1 297 ? -11.946 -28.055 -12.909 1.00 45.81 297 ASP A C 1
ATOM 2441 O O . ASP A 1 297 ? -12.486 -28.294 -13.995 1.00 45.81 297 ASP A O 1
ATOM 2445 N N . ASN A 1 298 ? -12.599 -28.244 -11.762 1.00 47.09 298 ASN A N 1
ATOM 2446 C CA . ASN A 1 298 ? -13.946 -28.771 -11.631 1.00 47.09 298 ASN A CA 1
ATOM 2447 C C . ASN A 1 298 ? -15.030 -27.754 -12.055 1.00 47.09 298 ASN A C 1
ATOM 2449 O O . ASN A 1 298 ? -15.556 -26.970 -11.261 1.00 47.09 298 ASN A O 1
ATOM 2453 N N . ARG A 1 299 ? -15.410 -27.795 -13.340 1.00 43.69 299 ARG A N 1
ATOM 2454 C CA . ARG A 1 299 ? -16.451 -26.945 -13.960 1.00 43.69 299 ARG A CA 1
ATOM 2455 C C . ARG A 1 299 ? -17.819 -26.985 -13.255 1.00 43.69 299 ARG A C 1
ATOM 2457 O O . ARG A 1 299 ? -18.567 -26.018 -13.387 1.00 43.69 299 ARG A O 1
ATOM 2464 N N . ALA A 1 300 ? -18.154 -28.054 -12.527 1.00 43.94 300 ALA A N 1
ATOM 2465 C CA . ALA A 1 300 ? -19.447 -28.192 -11.851 1.00 43.94 300 ALA A CA 1
ATOM 2466 C C . ALA A 1 300 ? -19.542 -27.338 -10.573 1.00 43.94 300 ALA A C 1
ATOM 2468 O O . ALA A 1 300 ? -20.565 -26.692 -10.347 1.00 43.94 300 ALA A O 1
ATOM 2469 N N . LEU A 1 301 ? -18.459 -27.256 -9.790 1.00 44.19 301 LEU A N 1
ATOM 2470 C CA . LEU A 1 301 ? -18.389 -26.402 -8.596 1.00 44.19 301 LEU A CA 1
ATOM 2471 C C . LEU A 1 301 ? -18.440 -24.909 -8.974 1.00 44.19 301 LEU A C 1
ATOM 2473 O O . LEU A 1 301 ? -19.119 -24.115 -8.327 1.00 44.19 301 LEU A O 1
ATOM 2477 N N . ASN A 1 302 ? -17.800 -24.555 -10.094 1.00 39.97 302 ASN A N 1
ATOM 2478 C CA . ASN A 1 302 ? -17.738 -23.185 -10.614 1.00 39.97 302 ASN A CA 1
ATOM 2479 C C . ASN A 1 302 ? -19.116 -22.624 -11.015 1.00 39.97 302 ASN A C 1
ATOM 2481 O O . ASN A 1 302 ? -19.381 -21.445 -10.805 1.00 39.97 302 ASN A O 1
ATOM 2485 N N . ARG A 1 303 ? -20.016 -23.453 -11.566 1.00 39.81 303 ARG A N 1
ATOM 2486 C CA . ARG A 1 303 ? -21.388 -23.016 -11.892 1.00 39.81 303 ARG A CA 1
ATOM 2487 C C . ARG A 1 303 ? -22.232 -22.766 -10.644 1.00 39.81 303 ARG A C 1
ATOM 2489 O O . ARG A 1 303 ? -23.084 -21.890 -10.673 1.00 39.81 303 ARG A O 1
ATOM 2496 N N . ARG A 1 304 ? -21.979 -23.509 -9.565 1.00 38.91 304 ARG A N 1
ATOM 2497 C CA . ARG A 1 304 ? -22.720 -23.397 -8.305 1.00 38.91 304 ARG A CA 1
ATOM 2498 C C . ARG A 1 304 ? -22.341 -22.134 -7.527 1.00 38.91 304 ARG A C 1
ATOM 2500 O O . ARG A 1 304 ? -23.225 -21.390 -7.142 1.00 38.91 304 ARG A O 1
ATOM 2507 N N . LEU A 1 305 ? -21.046 -21.822 -7.416 1.00 37.72 305 LEU A N 1
ATOM 2508 C CA . LEU A 1 305 ? -20.573 -20.608 -6.731 1.00 37.72 305 LEU A CA 1
ATOM 2509 C C . LEU A 1 305 ? -21.016 -19.303 -7.411 1.00 37.72 305 LEU A C 1
ATOM 2511 O O . LEU A 1 305 ? -21.254 -18.320 -6.725 1.00 37.72 305 LEU A O 1
ATOM 2515 N N . ILE A 1 306 ? -21.137 -19.286 -8.742 1.00 36.06 306 ILE A N 1
ATOM 2516 C CA . ILE A 1 306 ? -21.651 -18.120 -9.482 1.00 36.06 306 ILE A CA 1
ATOM 2517 C C . ILE A 1 306 ? -23.177 -18.015 -9.343 1.00 36.06 306 ILE A C 1
ATOM 2519 O O . ILE A 1 306 ? -23.698 -16.913 -9.210 1.00 36.06 306 ILE A O 1
ATOM 2523 N N . ALA A 1 307 ? -23.891 -19.145 -9.355 1.00 34.78 307 ALA A N 1
ATOM 2524 C CA . ALA A 1 307 ? -25.347 -19.175 -9.224 1.00 34.78 307 ALA A CA 1
ATOM 2525 C C . ALA A 1 307 ? -25.838 -18.853 -7.804 1.00 34.78 307 ALA A C 1
ATOM 2527 O O . ALA A 1 307 ? -26.886 -18.244 -7.666 1.00 34.78 307 ALA A O 1
ATOM 2528 N N . ASP A 1 308 ? -25.078 -19.211 -6.766 1.00 34.22 308 ASP A N 1
ATOM 2529 C CA . ASP A 1 308 ? -25.417 -18.893 -5.372 1.00 34.22 308 ASP A CA 1
ATOM 2530 C C . ASP A 1 308 ? -25.130 -17.412 -5.014 1.00 34.22 308 ASP A C 1
ATOM 2532 O O . ASP A 1 308 ? -25.451 -16.964 -3.913 1.00 34.22 308 ASP A O 1
ATOM 2536 N N . PHE A 1 309 ? -24.511 -16.649 -5.929 1.00 33.53 309 PHE A N 1
ATOM 2537 C CA . PHE A 1 309 ? -24.109 -15.248 -5.737 1.00 33.53 309 PHE A CA 1
ATOM 2538 C C . PHE A 1 309 ? -24.891 -14.217 -6.569 1.00 33.53 309 PHE A C 1
ATOM 2540 O O . PHE A 1 309 ? -24.797 -13.026 -6.257 1.00 33.53 309 PHE A O 1
ATOM 2547 N N . LEU A 1 310 ? -25.612 -14.650 -7.611 1.00 30.86 310 LEU A N 1
ATOM 2548 C CA . LEU A 1 310 ? -26.533 -13.833 -8.418 1.00 30.86 310 LEU A CA 1
ATOM 2549 C C . LEU A 1 310 ? -27.957 -13.931 -7.865 1.00 30.86 310 LEU A C 1
ATOM 2551 O O . LEU A 1 310 ? -28.645 -12.886 -7.873 1.00 30.86 310 LEU A O 1
#

pLDDT: mean 72.49, std 20.62, range [30.7, 98.44]

InterPro domains:
  IPR000322 Glycoside hydrolase family 31, TIM barrel domain [PF01055] (144-248)
  IPR017853 Glycoside hydrolase superfamily [SSF51445] (143-249)

Organism: NCBI:txid392030